Protein AF-A0A233S8H6-F1 (afdb_monomer_lite)

pLDDT: mean 90.22, std 12.61, range [31.42, 98.69]

Sequence (216 aa):
MELSGIQGHMRVQEHAEKYVARHGRHPYTDCWPWAEAALAWSRANEQQVGWWSLRNADLFDDDIEHLPAAIAETFRLSMVRHNRAPGDLNLDNALLELGYWATGRNYPDAGTPGWPQPTGPYAARWQAAFLPSDPERAERLAIGAEHVLRGLLFHTAKSPHRSIADDYRLRVHGITYIALADTAPLIGITTPVEVRDPLSYQGIEGLTAVPLPDAA

Foldseek 3Di:
DDDPDPPDQAQLVNLQVLCCLFPVFGLLVVLLVLLVLLLVLLVVCQVPLPCLHLVNLPDDPVLSLLLSLLLSLLQSQQCSRVVFRQQQRQLVNSLCRLVVCAPPLFHDQECDSSHNQIDDDCSVSNCVQRDSVCSVSSVSSSSNSSSSSSSLQVVLVPDPQCPQLQVCCCVPPVDRGDGSLSSCQVSVNQDEDEGCDQSSCPRRPSHHYDHRDPGD

Organism: Streptomyces diastatochromogenes (NCBI:txid42236)

Secondary structure (DSSP, 8-state):
-----------HHHHHHHHHHHHSS-HHHHHHHHHHHHHHHHHHTTTTSGGGSGGGS---TTTGGGHHHHHHHHHHHHHHHHT--GGG-BHHHHTTHHHHHSBTTBPPPTTSTTSPPPPSTTHHHHHHHS-TT-HHHHHHHHHHHHHHHHHHHHHHHT-STTHHHHHHHHHHH---S-BGGGGHHHHT--SPEEES-GGGGTT-TT--EEEPPPP-

Radius of gyration: 16.95 Å; chains: 1; bounding box: 40×42×48 Å

Structure (mmCIF, N/CA/C/O backbone):
data_AF-A0A233S8H6-F1
#
_entry.id   AF-A0A233S8H6-F1
#
loop_
_atom_site.group_PDB
_atom_site.id
_atom_site.type_symbol
_atom_site.label_atom_id
_atom_site.label_alt_id
_atom_site.label_comp_id
_atom_site.label_asym_id
_atom_site.label_entity_id
_atom_site.label_seq_id
_atom_site.pdbx_PDB_ins_code
_atom_site.Cartn_x
_atom_site.Cartn_y
_atom_site.Cartn_z
_atom_site.occupancy
_atom_site.B_iso_or_equiv
_atom_site.auth_seq_id
_atom_site.auth_comp_id
_atom_site.auth_asym_id
_atom_site.auth_atom_id
_atom_site.pdbx_PDB_model_num
ATOM 1 N N . MET A 1 1 ? -18.389 29.024 0.024 1.00 36.38 1 MET A N 1
ATOM 2 C CA . MET A 1 1 ? -17.436 28.310 -0.848 1.00 36.38 1 MET A CA 1
ATOM 3 C C . MET A 1 1 ? -17.744 26.835 -0.669 1.00 36.38 1 MET A C 1
ATOM 5 O O . MET A 1 1 ? -17.166 26.181 0.185 1.00 36.38 1 MET A O 1
ATOM 9 N N . GLU A 1 2 ? -18.807 26.387 -1.331 1.00 31.42 2 GLU A N 1
ATOM 10 C CA . GLU A 1 2 ? -19.274 25.002 -1.274 1.00 31.42 2 GLU A CA 1
ATOM 11 C C . GLU A 1 2 ? -18.376 24.168 -2.183 1.00 31.42 2 GLU A C 1
ATOM 13 O O . GLU A 1 2 ? -18.127 24.549 -3.327 1.00 31.42 2 GLU A O 1
ATOM 18 N N . LEU A 1 3 ? -17.836 23.080 -1.635 1.00 35.31 3 LEU A N 1
ATOM 19 C CA . LEU A 1 3 ? -16.946 22.150 -2.316 1.00 35.31 3 LEU A CA 1
ATOM 20 C C . LEU A 1 3 ? -17.699 21.496 -3.480 1.00 35.31 3 LEU A C 1
ATOM 22 O O . LEU A 1 3 ? -18.473 20.555 -3.306 1.00 35.31 3 LEU A O 1
ATOM 26 N N . SER A 1 4 ? -17.481 22.029 -4.676 1.00 34.84 4 SER A N 1
ATOM 27 C CA . SER A 1 4 ? -17.859 21.397 -5.926 1.00 34.84 4 SER A CA 1
ATOM 28 C C . SER A 1 4 ? -17.114 20.068 -6.074 1.00 34.84 4 SER A C 1
ATOM 30 O O . SER A 1 4 ? -15.891 20.015 -5.976 1.00 34.84 4 SER A O 1
ATOM 32 N N . GLY A 1 5 ? -17.860 18.997 -6.359 1.00 33.91 5 GLY A N 1
ATOM 33 C CA . GLY A 1 5 ? -17.289 17.795 -6.970 1.00 33.91 5 GLY A CA 1
ATOM 34 C C . GLY A 1 5 ? -17.334 16.508 -6.151 1.00 33.91 5 GLY A C 1
ATOM 35 O O . GLY A 1 5 ? -16.380 15.742 -6.196 1.00 33.91 5 GLY A O 1
ATOM 36 N N . ILE A 1 6 ? -18.448 16.195 -5.477 1.00 38.59 6 ILE A N 1
ATOM 37 C CA . ILE A 1 6 ? -18.783 14.804 -5.112 1.00 38.59 6 ILE A CA 1
ATOM 38 C C . ILE A 1 6 ? -19.144 14.052 -6.409 1.00 38.59 6 ILE A C 1
ATOM 40 O O . ILE A 1 6 ? -20.301 13.751 -6.688 1.00 38.59 6 ILE A O 1
ATOM 44 N N . GLN A 1 7 ? -18.148 13.795 -7.253 1.00 39.81 7 GLN A N 1
ATOM 45 C CA . GLN A 1 7 ? -18.223 12.807 -8.322 1.00 39.81 7 GLN A CA 1
ATOM 46 C C . GLN A 1 7 ? -17.584 11.518 -7.797 1.00 39.81 7 GLN A C 1
ATOM 48 O O . GLN A 1 7 ? -16.389 11.293 -7.921 1.00 39.81 7 GLN A O 1
ATOM 53 N N . GLY A 1 8 ? -18.419 10.676 -7.182 1.00 43.03 8 GLY A N 1
ATOM 54 C CA . GLY A 1 8 ? -18.217 9.226 -7.158 1.00 43.03 8 GLY A CA 1
ATOM 55 C C . GLY A 1 8 ? -17.083 8.669 -6.296 1.00 43.03 8 GLY A C 1
ATOM 56 O O . GLY A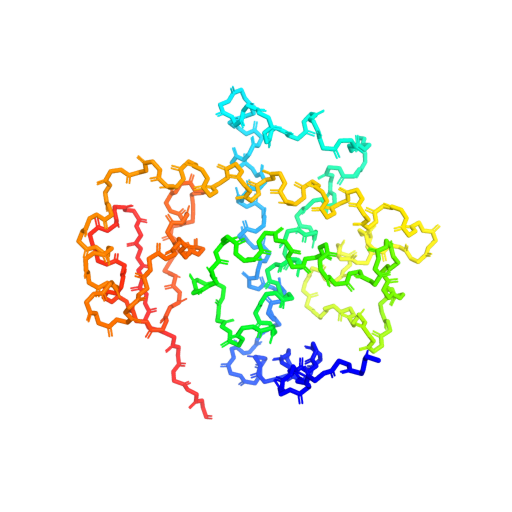 1 8 ? -16.474 7.685 -6.706 1.00 43.03 8 GLY A O 1
ATOM 57 N N . HIS A 1 9 ? -16.811 9.210 -5.104 1.00 52.84 9 HIS A N 1
ATOM 58 C CA . HIS A 1 9 ? -16.042 8.432 -4.127 1.00 52.84 9 HIS A CA 1
ATOM 59 C C . HIS A 1 9 ? -16.882 7.231 -3.683 1.00 52.84 9 HIS A C 1
ATOM 61 O O . HIS A 1 9 ? -17.863 7.381 -2.953 1.00 52.84 9 HIS A O 1
ATOM 67 N N . MET A 1 10 ? -16.518 6.043 -4.169 1.00 61.28 10 MET A N 1
ATOM 68 C CA . MET A 1 10 ? -17.081 4.787 -3.686 1.00 61.28 10 MET A CA 1
ATOM 69 C C . MET A 1 10 ? -16.849 4.695 -2.178 1.00 61.28 10 MET A C 1
ATOM 71 O O . MET A 1 10 ? -15.766 5.034 -1.696 1.00 61.28 10 MET A O 1
ATOM 75 N N . ARG A 1 11 ? -17.851 4.252 -1.414 1.00 85.56 11 ARG A N 1
ATOM 76 C CA . ARG A 1 11 ? -17.648 4.031 0.022 1.00 85.56 11 ARG A CA 1
ATOM 77 C C . ARG A 1 11 ? -16.694 2.854 0.221 1.00 85.56 11 ARG A C 1
ATOM 79 O O . ARG A 1 11 ? -16.735 1.885 -0.535 1.00 85.56 11 ARG A O 1
ATOM 86 N N . VAL A 1 12 ? -15.870 2.911 1.267 1.00 89.44 12 VAL A N 1
ATOM 87 C CA . VAL A 1 12 ? -14.885 1.861 1.590 1.00 89.44 12 VAL A CA 1
ATOM 88 C C . VAL A 1 12 ? -15.534 0.475 1.648 1.00 89.44 12 VAL A C 1
ATOM 90 O O . VAL A 1 12 ? -14.992 -0.484 1.101 1.00 89.44 12 VAL A O 1
ATOM 93 N N . GLN A 1 13 ? -16.716 0.385 2.263 1.00 90.69 13 GLN A N 1
ATOM 94 C CA . GLN A 1 13 ? -17.484 -0.853 2.357 1.00 90.69 13 GLN A CA 1
ATOM 95 C C . GLN A 1 13 ? -17.956 -1.359 0.982 1.00 90.69 13 GLN A C 1
ATOM 97 O O . GLN A 1 13 ? -17.704 -2.510 0.646 1.00 90.69 13 GLN A O 1
ATOM 102 N N . GLU A 1 14 ? -18.560 -0.499 0.157 1.00 92.06 14 GLU A N 1
ATOM 103 C CA . GLU A 1 14 ? -19.041 -0.865 -1.188 1.00 92.06 14 GLU A CA 1
ATOM 104 C C . GLU A 1 14 ? -17.900 -1.353 -2.094 1.00 92.06 14 GLU A C 1
ATOM 106 O O . GLU A 1 14 ? -18.058 -2.304 -2.861 1.00 92.06 14 GLU A O 1
ATOM 111 N N . HIS A 1 15 ? -16.733 -0.709 -2.007 1.00 93.38 15 HIS A N 1
ATOM 112 C CA . HIS A 1 15 ? -15.543 -1.145 -2.731 1.00 93.38 15 HIS A CA 1
ATOM 113 C C . HIS A 1 15 ? -15.054 -2.504 -2.229 1.00 93.38 15 HIS A C 1
ATOM 115 O O . HIS A 1 15 ? -14.755 -3.380 -3.038 1.00 93.38 15 HIS A O 1
ATOM 121 N N . ALA A 1 16 ? -14.987 -2.702 -0.909 1.00 93.06 16 ALA A N 1
ATOM 122 C CA . ALA A 1 16 ? -14.589 -3.981 -0.334 1.00 93.06 16 ALA A CA 1
ATOM 123 C C . ALA A 1 16 ? -15.533 -5.115 -0.760 1.00 93.06 16 ALA A C 1
ATOM 125 O O . ALA A 1 16 ? -15.053 -6.177 -1.141 1.00 93.06 16 ALA A O 1
ATOM 126 N N . GLU A 1 17 ? -16.846 -4.881 -0.777 1.00 93.94 17 GLU A N 1
ATOM 127 C CA . GLU A 1 17 ? -17.849 -5.851 -1.236 1.00 93.94 17 GLU A CA 1
ATOM 128 C C . GLU A 1 17 ? -17.646 -6.228 -2.711 1.00 93.94 17 GLU A C 1
ATOM 130 O O . GLU A 1 17 ? -17.574 -7.413 -3.040 1.00 93.94 17 GLU A O 1
ATOM 135 N N . LYS A 1 18 ? -17.469 -5.240 -3.601 1.00 92.81 18 LYS A N 1
ATOM 136 C CA . LYS A 1 18 ? -17.171 -5.489 -5.026 1.00 92.81 18 LYS A CA 1
ATOM 137 C C . LYS A 1 18 ? -15.851 -6.227 -5.222 1.00 92.81 18 LYS A C 1
ATOM 139 O O . LYS A 1 18 ? -15.766 -7.130 -6.052 1.00 92.81 18 LYS A O 1
ATOM 144 N N . TYR A 1 19 ? -14.825 -5.854 -4.462 1.00 93.31 19 TYR A N 1
ATOM 145 C CA . TYR A 1 19 ? -13.518 -6.498 -4.527 1.00 93.31 19 TYR A CA 1
ATOM 146 C C . TYR A 1 19 ? -13.602 -7.957 -4.065 1.00 93.31 19 TYR A C 1
ATOM 148 O O . TYR A 1 19 ? -13.105 -8.843 -4.753 1.00 93.31 19 TYR A O 1
ATOM 156 N N . VAL A 1 20 ? -14.295 -8.230 -2.955 1.00 94.31 20 VAL A N 1
ATOM 157 C CA . VAL A 1 20 ? -14.529 -9.595 -2.458 1.00 94.31 20 VAL A CA 1
ATOM 158 C C . VAL A 1 20 ? -15.317 -10.420 -3.472 1.00 94.31 20 VAL A C 1
ATOM 160 O O . VAL A 1 20 ? -14.955 -11.568 -3.708 1.00 94.31 20 VAL A O 1
ATOM 163 N N . ALA A 1 21 ? -16.341 -9.850 -4.112 1.00 93.19 21 ALA A N 1
ATOM 164 C CA . ALA A 1 21 ? -17.106 -10.550 -5.144 1.00 93.19 21 ALA A CA 1
ATOM 165 C C . ALA A 1 21 ? -16.230 -10.988 -6.334 1.00 93.19 21 ALA A C 1
ATOM 167 O O . ALA A 1 21 ? -16.454 -12.059 -6.890 1.00 93.19 21 ALA A O 1
ATOM 168 N N . ARG A 1 22 ? -15.211 -10.194 -6.693 1.00 90.56 22 ARG A N 1
ATOM 169 C CA . ARG A 1 22 ? -14.285 -10.501 -7.795 1.00 90.56 22 ARG A CA 1
ATOM 170 C C . ARG A 1 22 ? -13.125 -11.415 -7.394 1.00 90.56 22 ARG A C 1
ATOM 172 O O . ARG A 1 22 ? -12.773 -12.312 -8.149 1.00 90.56 22 ARG A O 1
ATOM 179 N N . HIS A 1 23 ? -12.508 -11.177 -6.237 1.00 90.56 23 HIS A N 1
ATOM 180 C CA . HIS A 1 23 ? -11.248 -11.821 -5.836 1.00 90.56 23 HIS A CA 1
ATOM 181 C C . HIS A 1 23 ? -11.421 -12.899 -4.753 1.00 90.56 23 HIS A C 1
ATOM 183 O O . HIS A 1 23 ? -10.461 -13.579 -4.395 1.00 90.56 23 HIS A O 1
ATOM 189 N N . GLY A 1 24 ? -12.622 -13.050 -4.186 1.00 92.94 24 GLY A N 1
ATOM 190 C CA . GLY A 1 24 ? -12.924 -14.007 -3.115 1.00 92.94 24 GLY A CA 1
ATOM 191 C C . GLY A 1 24 ? -12.304 -13.667 -1.754 1.00 92.94 24 GLY A C 1
ATOM 192 O O . GLY A 1 24 ? -12.412 -14.455 -0.815 1.00 92.94 24 GLY A O 1
ATOM 193 N N . ARG A 1 25 ? -11.644 -12.511 -1.624 1.00 94.25 25 ARG A N 1
ATOM 194 C CA . ARG A 1 25 ? -10.916 -12.081 -0.420 1.00 94.25 25 ARG A CA 1
ATOM 195 C C . ARG A 1 25 ? -10.975 -10.566 -0.246 1.00 94.25 25 ARG A C 1
ATOM 197 O O . ARG A 1 25 ? -11.201 -9.832 -1.202 1.00 94.25 25 ARG A O 1
ATOM 204 N N . HIS A 1 26 ? -10.818 -10.098 0.991 1.00 95.88 26 HIS A N 1
ATOM 205 C CA . HIS A 1 26 ? -10.938 -8.678 1.329 1.00 95.88 26 HIS A CA 1
ATOM 206 C C . HIS A 1 26 ? -9.711 -7.893 0.825 1.00 95.88 26 HIS A C 1
ATOM 208 O O . HIS A 1 26 ? -8.599 -8.387 0.998 1.00 95.88 26 HIS A O 1
ATOM 214 N N . PRO A 1 27 ? -9.847 -6.661 0.288 1.00 96.69 27 PRO A N 1
ATOM 215 C CA . PRO A 1 27 ? -8.709 -5.903 -0.256 1.00 96.69 27 PRO A CA 1
ATOM 216 C C . PRO A 1 27 ? -7.585 -5.697 0.767 1.00 96.69 27 PRO A C 1
ATOM 218 O O . PRO A 1 27 ? -6.414 -5.819 0.439 1.00 96.69 27 PRO A O 1
ATOM 221 N N . TYR A 1 28 ? -7.934 -5.499 2.042 1.00 97.88 28 TYR A N 1
ATOM 222 C CA . TYR A 1 28 ? -6.950 -5.424 3.131 1.00 97.88 28 TYR A CA 1
ATOM 223 C C . TYR A 1 28 ? -6.059 -6.672 3.243 1.00 97.88 28 TYR A C 1
ATOM 225 O O . TYR A 1 28 ? -4.890 -6.566 3.592 1.00 97.88 28 TYR A O 1
ATOM 233 N N . THR A 1 29 ? -6.609 -7.857 2.949 1.00 97.38 29 THR A N 1
ATOM 234 C CA . THR A 1 29 ? -5.844 -9.114 2.938 1.00 97.38 29 THR A CA 1
ATOM 235 C C . THR A 1 29 ? -4.790 -9.106 1.836 1.00 97.38 29 THR A C 1
ATOM 237 O O . THR A 1 29 ? -3.685 -9.580 2.072 1.00 97.38 29 THR A O 1
ATOM 240 N N . ASP A 1 30 ? -5.087 -8.495 0.690 1.00 96.69 30 ASP A N 1
ATOM 241 C CA . ASP A 1 30 ? -4.145 -8.388 -0.429 1.00 96.69 30 ASP A CA 1
ATOM 242 C C . ASP A 1 30 ? -3.123 -7.273 -0.229 1.00 96.69 30 ASP A C 1
ATOM 244 O O . ASP A 1 30 ? -2.003 -7.385 -0.712 1.00 96.69 30 ASP A O 1
ATOM 248 N N . CYS A 1 31 ? -3.471 -6.219 0.511 1.00 98.31 31 CYS A N 1
ATOM 249 C CA . CYS A 1 31 ? -2.535 -5.158 0.881 1.00 98.31 31 CYS A CA 1
ATOM 250 C C . CYS A 1 31 ? -1.520 -5.595 1.947 1.00 98.31 31 CYS A C 1
ATOM 252 O O . CYS A 1 31 ? -0.430 -5.030 2.015 1.00 98.31 31 CYS A O 1
ATOM 254 N N . TRP A 1 32 ? -1.863 -6.573 2.791 1.00 98.44 32 TRP A N 1
ATOM 255 C CA . TRP A 1 32 ? -1.054 -6.933 3.957 1.00 98.44 32 TRP A CA 1
ATOM 256 C C . TRP A 1 32 ? 0.362 -7.435 3.614 1.00 98.44 3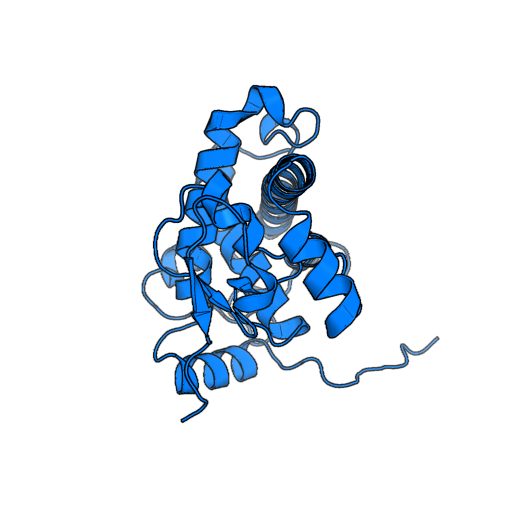2 TRP A C 1
ATOM 258 O O . TRP A 1 32 ? 1.314 -6.898 4.185 1.00 98.44 32 TRP A O 1
ATOM 268 N N . PRO A 1 33 ? 0.570 -8.363 2.655 1.00 98.06 33 PRO A N 1
ATOM 269 C CA . PRO A 1 33 ? 1.920 -8.799 2.289 1.00 98.06 33 PRO A CA 1
ATOM 270 C C . PRO A 1 33 ? 2.805 -7.656 1.773 1.00 98.06 33 PRO A C 1
ATOM 272 O O . PRO A 1 33 ? 3.997 -7.614 2.071 1.00 98.06 33 PRO A O 1
ATOM 275 N N . TRP A 1 34 ? 2.222 -6.691 1.051 1.00 98.44 34 TRP A N 1
ATOM 276 C CA . TRP A 1 34 ? 2.935 -5.490 0.601 1.00 98.44 34 TRP A CA 1
ATOM 277 C C . TRP A 1 34 ? 3.364 -4.616 1.770 1.00 98.44 34 TRP A C 1
ATOM 279 O O . TRP A 1 34 ? 4.479 -4.101 1.774 1.00 98.44 34 TRP A O 1
ATOM 289 N N . ALA A 1 35 ? 2.495 -4.464 2.766 1.00 98.69 35 ALA A N 1
ATOM 290 C CA . ALA A 1 35 ? 2.781 -3.675 3.951 1.00 98.69 35 ALA A CA 1
ATOM 291 C C . ALA A 1 35 ? 3.920 -4.268 4.792 1.00 98.69 35 ALA A C 1
ATOM 293 O O . ALA A 1 35 ? 4.832 -3.541 5.189 1.00 98.69 35 ALA A O 1
ATOM 294 N N . GLU A 1 36 ? 3.905 -5.583 5.023 1.00 98.56 36 GLU A N 1
ATOM 295 C CA . GLU A 1 36 ? 4.984 -6.273 5.739 1.00 98.56 36 GLU A CA 1
ATOM 296 C C . GLU A 1 36 ? 6.313 -6.179 4.984 1.00 98.56 36 GLU A C 1
ATOM 298 O O . GLU A 1 36 ? 7.334 -5.831 5.580 1.00 98.56 36 GLU A O 1
ATOM 303 N N . ALA A 1 37 ? 6.297 -6.425 3.670 1.00 98.50 37 ALA A N 1
ATOM 304 C CA . ALA A 1 37 ? 7.483 -6.343 2.825 1.00 98.50 37 ALA A CA 1
ATOM 305 C C . ALA A 1 37 ? 8.064 -4.918 2.781 1.00 98.50 37 ALA A C 1
ATOM 307 O O . ALA A 1 37 ? 9.273 -4.735 2.943 1.00 98.50 37 ALA A O 1
ATOM 308 N N . ALA A 1 38 ? 7.213 -3.897 2.638 1.00 98.38 38 ALA A N 1
ATOM 309 C CA . ALA A 1 38 ? 7.632 -2.497 2.640 1.00 98.38 38 ALA A CA 1
ATOM 310 C C . ALA A 1 38 ? 8.261 -2.086 3.981 1.00 98.38 38 ALA A C 1
ATOM 312 O O . ALA A 1 38 ? 9.319 -1.450 3.997 1.00 98.38 38 ALA A O 1
ATOM 313 N N . LEU A 1 39 ? 7.659 -2.485 5.108 1.00 98.12 39 LEU A N 1
ATOM 314 C CA . LEU A 1 39 ? 8.226 -2.209 6.428 1.00 98.12 39 LEU A CA 1
ATOM 315 C C . LEU A 1 39 ? 9.556 -2.941 6.637 1.00 98.12 39 LEU A C 1
ATOM 317 O O . LEU A 1 39 ? 10.523 -2.335 7.104 1.00 98.12 39 LEU A O 1
ATOM 321 N N . ALA A 1 40 ? 9.626 -4.227 6.286 1.00 97.94 40 ALA A N 1
ATOM 322 C CA . ALA A 1 40 ? 10.848 -5.017 6.402 1.00 97.94 40 ALA A CA 1
ATOM 323 C C . ALA A 1 40 ? 11.991 -4.398 5.583 1.00 97.94 40 ALA A C 1
ATOM 325 O O . ALA A 1 40 ? 13.095 -4.212 6.103 1.00 97.94 40 ALA A O 1
ATOM 326 N N . TRP A 1 41 ? 11.707 -3.999 4.340 1.00 97.44 41 TRP A N 1
ATOM 327 C CA . TRP A 1 41 ? 12.656 -3.290 3.488 1.00 97.44 41 TRP A CA 1
ATOM 328 C C . TRP A 1 41 ? 13.104 -1.960 4.108 1.00 97.44 41 TRP A C 1
ATOM 330 O O . TRP A 1 41 ? 14.304 -1.688 4.161 1.00 97.44 41 TRP A O 1
ATOM 340 N N . SER A 1 42 ? 12.173 -1.152 4.627 1.00 96.50 42 SER A N 1
ATOM 341 C CA . SER A 1 42 ? 12.493 0.141 5.246 1.00 96.50 42 SER A CA 1
ATOM 342 C C . SER A 1 42 ? 13.429 -0.020 6.447 1.00 96.50 42 SER A C 1
ATOM 344 O O . SER A 1 42 ? 14.444 0.673 6.536 1.00 96.50 42 SER A O 1
ATOM 346 N N . ARG A 1 43 ? 13.165 -1.002 7.321 1.00 95.38 43 ARG A N 1
ATOM 347 C CA . ARG A 1 43 ? 14.030 -1.314 8.471 1.00 95.38 43 ARG A CA 1
ATOM 348 C C . ARG A 1 43 ? 15.418 -1.785 8.039 1.00 95.38 43 ARG A C 1
ATOM 350 O O . ARG A 1 43 ? 16.410 -1.374 8.634 1.00 95.38 43 ARG A O 1
ATOM 357 N N . ALA A 1 44 ? 15.505 -2.609 6.996 1.00 96.00 44 ALA A N 1
ATOM 358 C CA . ALA A 1 44 ? 16.785 -3.073 6.459 1.00 96.00 44 ALA A CA 1
ATOM 359 C C . ALA A 1 44 ? 17.609 -1.949 5.799 1.00 96.00 44 ALA A C 1
ATOM 361 O O . ALA A 1 44 ? 18.833 -2.045 5.728 1.00 96.00 44 ALA A O 1
ATOM 362 N N . ASN A 1 45 ? 16.957 -0.874 5.345 1.00 94.44 45 ASN A N 1
ATOM 363 C CA . ASN A 1 45 ? 17.576 0.227 4.603 1.00 94.44 45 ASN A CA 1
ATOM 364 C C . ASN A 1 45 ? 17.541 1.561 5.361 1.00 94.44 45 ASN A C 1
ATOM 366 O O . ASN A 1 45 ? 17.675 2.625 4.757 1.00 94.44 45 ASN A O 1
ATOM 370 N N . GLU A 1 46 ? 17.407 1.522 6.687 1.00 89.94 46 GLU A N 1
ATOM 371 C CA . GLU A 1 46 ? 17.197 2.699 7.536 1.00 89.94 46 GLU A CA 1
ATOM 372 C C . GLU A 1 46 ? 18.260 3.798 7.335 1.00 89.94 46 GLU A C 1
ATOM 374 O O . GLU A 1 46 ? 17.950 4.989 7.352 1.00 89.94 46 GLU A O 1
ATOM 379 N N . GLN A 1 47 ? 19.510 3.407 7.075 1.00 87.38 47 GLN A N 1
ATOM 380 C CA . GLN A 1 47 ? 20.623 4.330 6.820 1.00 87.38 47 GLN A CA 1
ATOM 381 C C . GLN A 1 47 ? 20.577 4.981 5.426 1.00 87.38 47 GLN A C 1
ATOM 383 O O . GLN A 1 47 ? 21.191 6.022 5.211 1.00 87.38 47 GLN A O 1
ATOM 388 N N . GLN A 1 48 ? 19.863 4.379 4.472 1.00 87.38 48 GLN A N 1
ATOM 389 C CA . GLN A 1 48 ? 19.824 4.795 3.066 1.00 87.38 48 GLN A CA 1
ATOM 390 C C . GLN A 1 48 ? 18.580 5.621 2.713 1.00 87.38 48 GLN A C 1
ATOM 392 O O . GLN A 1 48 ? 18.520 6.219 1.638 1.00 87.38 48 GLN A O 1
ATOM 397 N N . VAL A 1 49 ? 17.570 5.647 3.586 1.00 84.06 49 VAL A N 1
ATOM 398 C CA . VAL A 1 49 ? 16.314 6.390 3.370 1.00 84.06 49 VAL A CA 1
ATOM 399 C C . VAL A 1 49 ? 16.370 7.841 3.870 1.00 84.06 49 VAL A C 1
ATOM 401 O O . VAL A 1 49 ? 15.487 8.637 3.552 1.00 84.06 49 VAL A O 1
ATOM 404 N N . GLY A 1 50 ? 17.435 8.225 4.585 1.00 89.00 50 GLY A N 1
ATOM 405 C CA . GLY A 1 50 ? 17.702 9.609 4.987 1.00 89.00 50 GLY A CA 1
ATOM 406 C C . GLY A 1 50 ? 16.579 10.204 5.841 1.00 89.00 50 GLY A C 1
ATOM 407 O O . GLY A 1 50 ? 16.214 9.641 6.871 1.00 89.00 50 GLY A O 1
ATOM 408 N N . TRP A 1 51 ? 16.023 11.340 5.404 1.00 87.56 51 TRP A N 1
ATOM 409 C CA . TRP A 1 51 ? 14.905 12.005 6.088 1.00 87.56 51 TRP A CA 1
ATOM 410 C C . TRP A 1 51 ? 13.677 11.093 6.251 1.00 87.56 51 TRP A C 1
ATOM 412 O O . TRP A 1 51 ? 13.005 11.159 7.274 1.00 87.56 51 TRP A O 1
ATOM 422 N N . TRP A 1 52 ? 13.444 10.166 5.318 1.00 91.94 52 TRP A N 1
ATOM 423 C CA . TRP A 1 52 ? 12.312 9.230 5.349 1.00 91.94 52 TRP A CA 1
ATOM 424 C C . TRP A 1 52 ? 12.541 8.001 6.244 1.00 91.94 52 TRP A C 1
ATOM 426 O O . TRP A 1 52 ? 11.796 7.029 6.173 1.00 91.94 52 TRP A O 1
ATOM 436 N N . SER A 1 53 ? 13.580 8.015 7.083 1.00 90.94 53 SER A N 1
ATOM 437 C CA . SER A 1 53 ? 13.774 7.003 8.124 1.00 90.94 53 SER A CA 1
ATOM 438 C C . SER A 1 53 ? 12.622 7.017 9.132 1.00 90.94 53 SER A C 1
ATOM 440 O O . SER A 1 53 ? 12.104 8.081 9.486 1.00 90.94 53 SER A O 1
ATOM 442 N N . LEU A 1 54 ? 12.266 5.836 9.646 1.00 92.00 54 LEU A N 1
ATOM 443 C CA . LEU A 1 54 ? 11.290 5.678 10.728 1.00 92.00 54 LEU A CA 1
ATOM 444 C C . LEU A 1 54 ? 11.703 6.417 12.009 1.00 92.00 54 LEU A C 1
ATOM 446 O O . LEU A 1 54 ? 10.839 6.863 12.753 1.00 92.00 54 LEU A O 1
ATOM 450 N N . ARG A 1 55 ? 13.007 6.639 12.235 1.00 89.25 55 ARG A N 1
ATOM 451 C CA . ARG A 1 55 ? 13.506 7.441 13.372 1.00 89.25 55 ARG A CA 1
ATOM 452 C C . ARG A 1 55 ? 13.039 8.891 13.345 1.00 89.25 55 ARG A C 1
ATOM 454 O O . ARG A 1 55 ? 13.046 9.545 14.380 1.00 89.25 55 ARG A O 1
ATOM 461 N N . ASN A 1 56 ? 12.664 9.390 12.170 1.00 90.19 56 ASN A N 1
ATOM 462 C CA . ASN A 1 56 ? 12.188 10.757 11.989 1.00 90.19 56 ASN A CA 1
ATOM 463 C C . ASN A 1 56 ? 10.652 10.844 11.975 1.00 90.19 56 ASN A C 1
ATOM 465 O O . ASN A 1 56 ? 10.127 11.927 11.743 1.00 90.19 56 ASN A O 1
ATOM 469 N N . ALA A 1 57 ? 9.939 9.727 12.167 1.00 89.56 57 ALA A N 1
ATOM 470 C CA . ALA A 1 57 ? 8.481 9.652 12.048 1.00 89.56 57 ALA A CA 1
ATOM 471 C C . ALA A 1 57 ? 7.725 9.902 13.371 1.00 89.56 57 ALA A C 1
ATOM 473 O O . ALA A 1 57 ? 6.518 9.694 13.411 1.00 89.56 57 ALA A O 1
ATOM 474 N N . ASP A 1 58 ? 8.423 10.323 14.435 1.00 88.69 58 ASP A N 1
ATOM 475 C CA . ASP A 1 58 ? 7.849 10.605 15.766 1.00 88.69 58 ASP A CA 1
ATOM 476 C C . ASP A 1 58 ? 6.975 9.456 16.318 1.00 88.69 58 ASP A C 1
ATOM 478 O O . ASP A 1 58 ? 5.889 9.656 16.857 1.00 88.69 58 ASP A O 1
ATOM 482 N N . LEU A 1 59 ? 7.439 8.218 16.119 1.00 92.00 59 LEU A N 1
ATOM 483 C CA . LEU A 1 59 ? 6.755 7.000 16.554 1.00 92.00 59 LEU A CA 1
ATOM 484 C C . LEU A 1 59 ? 7.183 6.603 17.966 1.00 92.00 59 LEU A C 1
ATOM 486 O O . LEU A 1 59 ? 8.362 6.708 18.314 1.00 92.00 59 LEU A O 1
ATOM 490 N N . PHE A 1 60 ? 6.249 6.052 18.740 1.00 93.00 60 PHE A N 1
ATOM 491 C CA . PHE A 1 60 ? 6.589 5.303 19.947 1.00 93.00 60 PHE A CA 1
ATOM 492 C C . PHE A 1 60 ? 7.022 3.874 19.594 1.00 93.00 60 PHE A C 1
ATOM 494 O O . PHE A 1 60 ? 6.695 3.354 18.524 1.00 93.00 60 PHE A O 1
ATOM 501 N N . ASP A 1 61 ? 7.769 3.227 20.492 1.00 87.00 61 ASP A N 1
ATOM 502 C CA . ASP A 1 61 ? 8.311 1.881 20.251 1.00 87.00 61 ASP A CA 1
ATOM 503 C C . ASP A 1 61 ? 7.207 0.860 19.924 1.00 87.00 61 ASP A C 1
ATOM 505 O O . ASP A 1 61 ? 7.386 -0.001 19.061 1.00 87.00 61 ASP A O 1
ATOM 509 N N . ASP A 1 62 ? 6.046 0.984 20.568 1.00 91.94 62 ASP A N 1
ATOM 510 C CA . ASP A 1 62 ? 4.889 0.119 20.352 1.00 91.94 62 ASP A CA 1
ATOM 511 C C . ASP A 1 62 ? 4.106 0.456 19.069 1.00 91.94 62 ASP A C 1
ATOM 513 O O . ASP A 1 62 ? 3.442 -0.416 18.511 1.00 91.94 62 ASP A O 1
ATOM 517 N N . ASP A 1 63 ? 4.240 1.668 18.520 1.00 94.69 63 ASP A N 1
ATOM 518 C CA . ASP A 1 63 ? 3.625 2.036 17.238 1.00 94.69 63 ASP A CA 1
ATOM 519 C C . ASP A 1 63 ? 4.264 1.271 16.060 1.00 94.69 63 ASP A C 1
ATOM 521 O O . ASP A 1 63 ? 3.584 0.940 15.084 1.00 94.69 63 ASP A O 1
ATOM 525 N N . ILE A 1 64 ? 5.556 0.926 16.149 1.00 94.31 64 ILE A N 1
ATOM 526 C CA . ILE A 1 64 ? 6.287 0.234 15.072 1.00 94.31 64 ILE A CA 1
ATOM 527 C C . ILE A 1 64 ? 5.656 -1.129 14.749 1.00 94.31 64 ILE A C 1
ATOM 529 O O . ILE A 1 64 ? 5.585 -1.514 13.579 1.00 94.31 64 ILE A O 1
ATOM 533 N N . GLU A 1 65 ? 5.159 -1.852 15.757 1.00 95.62 65 GLU A N 1
ATOM 534 C CA . GLU A 1 65 ? 4.497 -3.152 15.568 1.00 95.62 65 GLU A CA 1
ATOM 535 C C . GLU A 1 65 ? 3.166 -3.040 14.803 1.00 95.62 65 GLU A C 1
ATOM 537 O O . GLU A 1 65 ? 2.708 -4.010 14.190 1.00 95.62 65 GLU A O 1
ATOM 542 N N . HIS A 1 66 ? 2.564 -1.849 14.797 1.00 97.81 66 HIS A N 1
ATOM 543 C CA . HIS A 1 66 ? 1.292 -1.549 14.146 1.00 97.81 66 HIS A CA 1
ATOM 544 C C . HIS A 1 66 ? 1.451 -0.911 12.756 1.00 97.81 66 HIS A C 1
ATOM 546 O O . HIS A 1 66 ? 0.471 -0.818 12.011 1.00 97.81 66 HIS A O 1
ATOM 552 N N . LEU A 1 67 ? 2.671 -0.548 12.343 1.00 97.88 67 LEU A N 1
ATOM 553 C CA . LEU A 1 67 ? 2.931 0.035 11.022 1.00 97.88 67 LEU A CA 1
ATOM 554 C C . LEU A 1 67 ? 2.472 -0.820 9.829 1.00 97.88 67 LEU A C 1
ATOM 556 O O . LEU A 1 67 ? 1.956 -0.227 8.879 1.00 97.88 67 LEU A O 1
ATOM 560 N N . PRO A 1 68 ? 2.572 -2.169 9.822 1.00 98.62 68 PRO A N 1
ATOM 561 C CA . PRO A 1 68 ? 2.022 -2.953 8.715 1.00 98.62 68 PRO A CA 1
ATOM 562 C C . PRO A 1 68 ? 0.518 -2.727 8.552 1.00 98.62 68 PRO A C 1
ATOM 564 O O . PRO A 1 68 ? 0.018 -2.629 7.433 1.00 98.62 68 PRO A O 1
ATOM 567 N N . ALA A 1 69 ? -0.207 -2.568 9.664 1.00 98.50 69 ALA A N 1
ATOM 568 C CA . ALA A 1 69 ? -1.636 -2.319 9.612 1.00 98.50 69 ALA A CA 1
ATOM 569 C C . ALA A 1 69 ? -1.962 -0.949 9.012 1.00 98.50 69 ALA A C 1
ATOM 571 O O . ALA A 1 69 ? -2.915 -0.847 8.235 1.00 98.50 69 ALA A O 1
ATOM 572 N N . ALA A 1 70 ? -1.150 0.062 9.326 1.00 98.19 70 ALA A N 1
ATOM 573 C CA . ALA A 1 70 ? -1.268 1.406 8.780 1.00 98.19 70 ALA A CA 1
ATOM 574 C C . ALA A 1 70 ? -0.938 1.464 7.287 1.00 98.19 70 ALA A C 1
ATOM 576 O O . ALA A 1 70 ? -1.721 1.999 6.513 1.00 98.19 70 ALA A O 1
ATOM 577 N N . ILE A 1 71 ? 0.159 0.838 6.854 1.00 98.69 71 ILE A N 1
ATOM 578 C CA . ILE A 1 71 ? 0.539 0.779 5.436 1.00 98.69 71 ILE A CA 1
ATOM 579 C C . ILE A 1 71 ? -0.515 0.014 4.618 1.00 98.69 71 ILE A C 1
ATOM 581 O O . ILE A 1 71 ? -0.926 0.475 3.552 1.00 98.69 71 ILE A O 1
ATOM 585 N N . ALA A 1 72 ? -1.001 -1.127 5.120 1.00 98.69 72 ALA A N 1
ATOM 586 C CA . ALA A 1 72 ? -2.056 -1.888 4.453 1.00 98.69 72 ALA A CA 1
ATOM 587 C C . ALA A 1 72 ? -3.358 -1.080 4.347 1.00 98.69 72 ALA A C 1
ATOM 589 O O . ALA A 1 72 ? -4.059 -1.157 3.337 1.00 98.69 72 ALA A O 1
ATOM 590 N N . GLU A 1 73 ? -3.672 -0.281 5.369 1.00 98.12 73 GLU A N 1
ATOM 591 C CA . GLU A 1 73 ? -4.837 0.598 5.365 1.00 98.12 73 GLU A CA 1
ATOM 592 C C . GLU A 1 73 ? -4.679 1.753 4.374 1.00 98.12 73 GLU A C 1
ATOM 594 O O . GLU A 1 73 ? -5.594 2.011 3.597 1.00 98.12 73 GLU A O 1
ATOM 599 N N . THR A 1 74 ? -3.501 2.376 4.322 1.00 98.19 74 THR A N 1
ATOM 600 C CA . THR A 1 74 ? -3.134 3.378 3.316 1.00 98.19 74 THR A CA 1
ATOM 601 C C . THR A 1 74 ? -3.368 2.847 1.899 1.00 98.19 74 THR A C 1
ATOM 603 O O . THR A 1 74 ? -4.030 3.497 1.087 1.00 98.19 74 THR A O 1
ATOM 606 N N . PHE A 1 75 ? -2.913 1.624 1.605 1.00 98.50 75 PHE A N 1
ATOM 607 C CA . PHE A 1 75 ? -3.181 0.984 0.317 1.00 98.50 75 PHE A CA 1
ATOM 608 C C . PHE A 1 75 ? -4.667 0.711 0.099 1.00 98.50 75 PHE A C 1
ATOM 610 O O . PHE A 1 75 ? -5.186 1.053 -0.962 1.00 98.50 75 PHE A O 1
ATOM 617 N N . ARG A 1 76 ? -5.379 0.161 1.090 1.00 97.50 76 ARG A N 1
ATOM 618 C CA . ARG A 1 76 ? -6.817 -0.117 0.979 1.00 97.50 76 ARG A CA 1
ATOM 619 C C . ARG A 1 76 ? -7.616 1.146 0.657 1.00 97.50 76 ARG A C 1
ATOM 621 O O . ARG A 1 76 ? -8.465 1.109 -0.230 1.00 97.50 76 ARG A O 1
ATOM 628 N N . LEU A 1 77 ? -7.346 2.253 1.344 1.00 95.69 77 LEU A N 1
ATOM 629 C CA . LEU A 1 77 ? -8.001 3.540 1.098 1.00 95.69 77 LEU A CA 1
ATOM 630 C C . LEU A 1 77 ? -7.664 4.081 -0.299 1.00 95.69 77 LEU A C 1
ATOM 632 O O . LEU A 1 77 ? -8.556 4.553 -1.008 1.00 95.69 77 LEU A O 1
ATOM 636 N N . SER A 1 78 ? -6.416 3.913 -0.747 1.00 96.25 78 SER A N 1
ATOM 637 C CA . SER A 1 78 ? -6.011 4.236 -2.118 1.00 96.25 78 SER A CA 1
ATOM 638 C C . SER A 1 78 ? -6.788 3.427 -3.162 1.00 96.25 78 SER A C 1
ATOM 640 O O . SER A 1 78 ? -7.285 3.987 -4.141 1.00 96.25 78 SER A O 1
ATOM 642 N N . MET A 1 79 ? -6.965 2.120 -2.939 1.00 95.81 79 MET A N 1
ATOM 643 C CA . MET A 1 79 ? -7.754 1.262 -3.830 1.00 95.81 79 MET A CA 1
ATOM 644 C C . MET A 1 79 ? -9.187 1.770 -3.954 1.00 95.81 79 MET A C 1
ATOM 646 O O . MET A 1 79 ? -9.698 1.852 -5.064 1.00 95.81 79 MET A O 1
ATOM 650 N N . VAL A 1 80 ? -9.805 2.177 -2.841 1.00 93.00 80 VAL A N 1
ATOM 651 C CA . VAL A 1 80 ? -11.169 2.728 -2.823 1.00 93.00 80 VAL A CA 1
ATOM 652 C C . VAL A 1 80 ? -11.248 4.028 -3.623 1.00 93.00 80 VAL A C 1
ATOM 654 O O . VAL A 1 80 ? -12.131 4.178 -4.467 1.00 93.00 80 VAL A O 1
ATOM 657 N N . ARG A 1 81 ? -10.324 4.968 -3.382 1.00 91.75 81 ARG A N 1
ATOM 658 C CA . ARG A 1 81 ? -10.336 6.288 -4.029 1.00 91.75 81 ARG A CA 1
ATOM 659 C C . ARG A 1 81 ? -10.079 6.201 -5.532 1.00 91.75 81 ARG A C 1
ATOM 661 O O . ARG A 1 81 ? -10.713 6.930 -6.292 1.00 91.75 81 ARG A O 1
ATOM 668 N N . HIS A 1 82 ? -9.173 5.319 -5.955 1.00 91.31 82 HIS A N 1
ATOM 669 C CA . HIS A 1 82 ? -8.730 5.224 -7.351 1.00 91.31 82 HIS A CA 1
ATOM 670 C C . HIS A 1 82 ? -9.360 4.056 -8.122 1.00 91.31 82 HIS A C 1
ATOM 672 O O . HIS A 1 82 ? -9.161 3.967 -9.333 1.00 91.31 82 HIS A O 1
ATOM 678 N N . ASN A 1 83 ? -10.119 3.186 -7.445 1.00 91.00 83 ASN A N 1
ATOM 679 C CA . ASN A 1 83 ? -10.719 1.955 -7.969 1.00 91.00 83 ASN A CA 1
ATOM 680 C C . ASN A 1 83 ? -9.694 1.063 -8.698 1.00 91.00 83 ASN A C 1
ATOM 682 O O . ASN A 1 83 ? -9.834 0.768 -9.889 1.00 91.00 83 ASN A O 1
ATOM 686 N N . ARG A 1 84 ? -8.621 0.683 -7.993 1.00 92.38 84 ARG A N 1
ATOM 687 C CA . ARG A 1 84 ? -7.493 -0.100 -8.534 1.00 92.38 84 ARG A CA 1
ATOM 688 C C . ARG A 1 84 ? -7.140 -1.284 -7.641 1.00 92.38 84 ARG A C 1
ATOM 690 O O . ARG A 1 84 ? -7.364 -1.240 -6.436 1.00 92.38 84 ARG A O 1
ATOM 697 N N . ALA A 1 85 ? -6.547 -2.314 -8.239 1.00 93.88 85 ALA A N 1
ATOM 698 C CA . ALA A 1 85 ? -5.888 -3.392 -7.507 1.00 93.88 85 ALA A CA 1
ATOM 699 C C . ALA A 1 85 ? -4.568 -2.897 -6.879 1.00 93.88 85 ALA A C 1
ATOM 701 O O . ALA A 1 85 ? -4.035 -1.886 -7.349 1.00 93.88 85 ALA A O 1
ATOM 702 N N . PRO A 1 86 ? -4.008 -3.599 -5.871 1.00 95.75 86 PRO A N 1
ATOM 703 C CA . PRO A 1 86 ? -2.787 -3.165 -5.195 1.00 95.75 86 PRO A CA 1
ATOM 704 C C . PRO A 1 86 ? -1.639 -2.861 -6.163 1.00 95.75 86 PRO A C 1
ATOM 706 O O . PRO A 1 86 ? -1.037 -1.798 -6.062 1.00 95.75 86 PRO A O 1
ATOM 709 N N . GLY A 1 87 ? -1.388 -3.730 -7.151 1.00 95.75 87 GLY A N 1
ATOM 710 C CA . GLY A 1 87 ? -0.280 -3.568 -8.099 1.00 95.75 87 GLY A CA 1
ATOM 711 C C . GLY A 1 87 ? -0.323 -2.269 -8.914 1.00 95.75 87 GLY A C 1
ATOM 712 O O . GLY A 1 87 ? 0.725 -1.688 -9.180 1.00 95.75 87 GLY A O 1
ATOM 713 N N . ASP A 1 88 ? -1.519 -1.765 -9.239 1.00 96.00 88 ASP A N 1
ATOM 714 C CA . ASP A 1 88 ? -1.720 -0.569 -10.075 1.00 96.00 88 ASP A CA 1
ATOM 715 C C . ASP A 1 88 ? -1.864 0.739 -9.270 1.00 96.00 88 ASP A C 1
ATOM 717 O O . ASP A 1 88 ? -2.161 1.807 -9.831 1.00 96.00 88 ASP A O 1
ATOM 721 N N . LEU A 1 89 ? -1.708 0.688 -7.943 1.00 97.12 89 LEU A N 1
ATOM 722 C CA . LEU A 1 89 ? -1.752 1.888 -7.111 1.00 97.12 89 LEU A CA 1
ATOM 723 C C . LEU A 1 89 ? -0.614 2.834 -7.492 1.00 97.12 89 LEU A C 1
ATOM 725 O O . LEU A 1 89 ? 0.544 2.431 -7.533 1.00 97.12 89 LEU A O 1
ATOM 729 N N . ASN A 1 90 ? -0.940 4.107 -7.735 1.00 95.69 90 ASN A N 1
ATOM 730 C CA . ASN A 1 90 ? 0.075 5.150 -7.848 1.00 95.69 90 ASN A CA 1
ATOM 731 C C . ASN A 1 90 ? 0.663 5.389 -6.458 1.00 95.69 90 ASN A C 1
ATOM 733 O O . ASN A 1 90 ? -0.029 5.946 -5.608 1.00 95.69 90 ASN A O 1
ATOM 737 N N . LEU A 1 91 ? 1.918 5.000 -6.245 1.00 96.50 91 LEU A N 1
ATOM 738 C CA . LEU A 1 91 ? 2.557 5.068 -4.938 1.00 96.50 91 LEU A CA 1
ATOM 739 C C . LEU A 1 91 ? 2.669 6.505 -4.407 1.00 96.50 91 LEU A C 1
ATOM 741 O O . LEU A 1 91 ? 2.492 6.711 -3.210 1.00 96.50 91 LEU A O 1
ATOM 745 N N . ASP A 1 92 ? 2.890 7.485 -5.288 1.00 94.75 92 ASP A N 1
ATOM 746 C CA . ASP A 1 92 ? 3.000 8.906 -4.923 1.00 94.75 92 ASP A CA 1
ATOM 747 C C . ASP A 1 92 ? 1.686 9.462 -4.355 1.00 94.75 92 ASP A C 1
ATOM 749 O O . ASP A 1 92 ? 1.681 10.209 -3.381 1.00 94.75 92 ASP A O 1
ATOM 753 N N . ASN A 1 93 ? 0.550 9.019 -4.901 1.00 94.25 93 ASN A N 1
ATOM 754 C CA . ASN A 1 93 ? -0.759 9.352 -4.339 1.00 94.25 93 ASN A CA 1
ATOM 755 C C . ASN A 1 93 ? -1.066 8.489 -3.112 1.00 94.25 93 ASN A C 1
ATOM 757 O O . ASN A 1 93 ? -1.541 9.001 -2.102 1.00 94.25 93 ASN A O 1
ATOM 761 N N . ALA A 1 94 ? -0.796 7.181 -3.205 1.00 96.06 94 ALA A N 1
ATOM 762 C CA . ALA A 1 94 ? -1.144 6.200 -2.187 1.00 96.06 94 ALA A CA 1
ATOM 763 C C . ALA A 1 94 ? -0.527 6.542 -0.834 1.00 96.06 94 ALA A C 1
ATOM 765 O O . ALA A 1 94 ? -1.221 6.452 0.169 1.00 96.06 94 ALA A O 1
ATOM 766 N N . LEU A 1 95 ? 0.734 6.987 -0.797 1.00 95.69 95 LEU A N 1
ATOM 767 C CA . LEU A 1 95 ? 1.450 7.254 0.454 1.00 95.69 95 LEU A CA 1
ATOM 768 C C . LEU A 1 95 ? 0.792 8.310 1.356 1.00 95.69 95 LEU A C 1
ATOM 770 O O . LEU A 1 95 ? 1.060 8.315 2.552 1.00 95.69 95 LEU A O 1
ATOM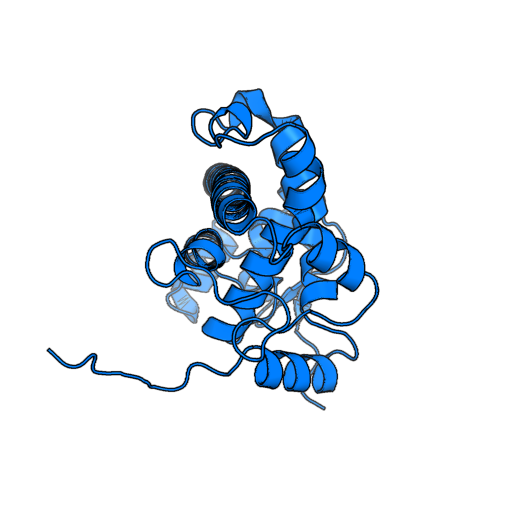 774 N N . LEU A 1 96 ? -0.072 9.172 0.808 1.00 94.50 96 LEU A N 1
ATOM 775 C CA . LEU A 1 96 ? -0.779 10.222 1.552 1.00 94.50 96 LEU A CA 1
ATOM 776 C C . LEU A 1 96 ? -2.206 9.832 1.948 1.00 94.50 96 LEU A C 1
ATOM 778 O O . LEU A 1 96 ? -2.866 10.583 2.662 1.00 94.50 96 LEU A O 1
ATOM 782 N N . GLU A 1 97 ? -2.715 8.690 1.485 1.00 94.69 97 GLU A N 1
ATOM 783 C CA . GLU A 1 97 ? -4.151 8.391 1.540 1.00 94.69 97 GLU A CA 1
ATOM 784 C C . GLU A 1 97 ? -4.690 8.285 2.961 1.00 94.69 97 GLU A C 1
ATOM 786 O O . GLU A 1 97 ? -5.772 8.801 3.233 1.00 94.69 97 GLU A O 1
ATOM 791 N N . LEU A 1 98 ? -3.932 7.679 3.879 1.00 92.19 98 LEU A N 1
ATOM 792 C CA . LEU A 1 98 ? -4.351 7.593 5.275 1.00 92.19 98 LEU A CA 1
ATOM 793 C C . LEU A 1 98 ? -4.366 8.979 5.935 1.00 92.19 98 LEU A C 1
ATOM 795 O O . LEU A 1 98 ? -5.352 9.325 6.577 1.00 92.19 98 LEU A O 1
ATOM 799 N N . GLY A 1 99 ? -3.360 9.823 5.683 1.00 88.88 99 GLY A N 1
ATOM 800 C CA . GLY A 1 99 ? -3.358 11.212 6.159 1.00 88.88 99 GLY A CA 1
ATOM 801 C C . GLY A 1 99 ? -4.502 12.047 5.570 1.00 88.88 99 GLY A C 1
ATOM 802 O O . GLY A 1 99 ? -5.131 12.832 6.273 1.00 88.88 99 GLY A O 1
ATOM 803 N N . TYR A 1 100 ? -4.840 11.834 4.295 1.00 88.06 100 TYR A N 1
ATOM 804 C CA . TYR A 1 100 ? -5.982 12.473 3.632 1.00 88.06 100 TYR A CA 1
ATOM 805 C C . TYR A 1 100 ? -7.344 11.936 4.065 1.00 88.06 100 TYR A C 1
ATOM 807 O O . TYR A 1 100 ? -8.366 12.529 3.713 1.00 88.06 100 TYR A O 1
ATOM 815 N N . TRP A 1 101 ? -7.382 10.810 4.774 1.00 86.25 101 TRP A N 1
ATOM 816 C CA . TRP A 1 101 ? -8.614 10.273 5.338 1.00 86.25 101 TRP A CA 1
ATOM 817 C C . TRP A 1 101 ? -9.066 11.060 6.571 1.00 86.25 101 TRP A C 1
ATOM 819 O O . TRP A 1 101 ? -10.260 11.119 6.870 1.00 86.25 101 TRP A O 1
ATOM 829 N N . ALA A 1 102 ? -8.128 11.709 7.262 1.00 84.06 102 ALA A N 1
ATOM 830 C CA . ALA A 1 102 ? -8.439 12.605 8.359 1.00 84.06 102 ALA A CA 1
ATOM 831 C C . ALA A 1 102 ? -9.112 13.892 7.851 1.00 84.06 102 ALA A C 1
ATOM 833 O O . ALA A 1 102 ? -8.704 14.507 6.865 1.00 84.06 102 ALA A O 1
ATOM 834 N N . THR A 1 103 ? -10.134 14.356 8.571 1.00 73.50 103 THR A N 1
ATOM 835 C CA . THR A 1 103 ? -10.672 15.709 8.384 1.00 73.50 103 THR A CA 1
ATOM 836 C C . THR A 1 103 ? -9.881 16.658 9.281 1.00 73.50 103 THR A C 1
ATOM 838 O O . THR A 1 103 ? -10.167 16.804 10.471 1.00 73.50 103 THR A O 1
ATOM 841 N N . GLY A 1 104 ? -8.829 17.264 8.726 1.00 75.25 104 GLY A N 1
ATOM 842 C CA . GLY A 1 104 ? -7.808 17.942 9.527 1.00 75.25 104 GLY A CA 1
ATOM 843 C C . GLY A 1 104 ? -6.895 16.908 10.188 1.00 75.25 104 GLY A C 1
ATOM 844 O O . GLY A 1 104 ? -6.199 16.192 9.483 1.00 75.25 104 GLY A O 1
ATOM 845 N N . ARG A 1 105 ? -6.916 16.819 11.525 1.00 68.81 105 ARG A N 1
ATOM 846 C CA . ARG A 1 105 ? -6.219 15.766 12.300 1.00 68.81 105 ARG A CA 1
ATOM 847 C C . ARG A 1 105 ? -7.168 14.732 12.917 1.00 68.81 105 ARG A C 1
ATOM 849 O O . ARG A 1 105 ? -6.741 13.850 13.647 1.00 68.81 105 ARG A O 1
ATOM 856 N N . ASN A 1 106 ? -8.463 14.837 12.621 1.00 81.75 106 ASN A N 1
ATOM 857 C CA . ASN A 1 106 ? -9.474 13.954 13.187 1.00 81.75 106 ASN A CA 1
ATOM 858 C C . ASN A 1 106 ? -9.791 12.833 12.200 1.00 81.75 106 ASN A C 1
ATOM 860 O O . ASN A 1 106 ? -10.390 13.072 11.146 1.00 81.75 106 ASN A O 1
ATOM 864 N N . TYR A 1 107 ? -9.393 11.616 12.551 1.00 86.88 107 TYR A N 1
ATOM 865 C CA . TYR A 1 107 ? -9.826 10.407 11.863 1.00 86.88 107 TYR A CA 1
ATOM 866 C C . TYR A 1 107 ? -11.273 10.077 12.264 1.00 86.88 107 TYR A C 1
ATOM 868 O O . TYR A 1 107 ? -11.669 10.387 13.390 1.00 86.88 107 TYR A O 1
ATOM 876 N N . PRO A 1 108 ? -12.087 9.463 11.382 1.00 87.81 108 PRO A N 1
ATOM 877 C CA . PRO A 1 108 ? -13.359 8.885 11.809 1.00 87.81 108 PRO A CA 1
ATOM 878 C C . PRO A 1 108 ? -13.124 7.824 12.892 1.00 87.81 108 PRO A C 1
ATOM 880 O O . PRO A 1 108 ? -12.052 7.228 12.937 1.00 87.81 108 PRO A O 1
ATOM 883 N N . ASP A 1 109 ? -14.117 7.521 13.726 1.00 88.56 109 ASP A N 1
ATOM 884 C CA . ASP A 1 109 ? -13.934 6.456 14.717 1.00 88.56 109 ASP A CA 1
ATOM 885 C C . ASP A 1 109 ? -13.777 5.097 14.014 1.00 88.56 109 ASP A C 1
ATOM 887 O O . ASP A 1 109 ? -14.576 4.716 13.145 1.00 88.56 109 ASP A O 1
ATOM 891 N N . ALA A 1 110 ? -12.743 4.352 14.393 1.00 90.19 110 ALA A N 1
ATOM 892 C CA . ALA A 1 110 ? -12.454 3.035 13.845 1.00 90.19 110 ALA A CA 1
ATOM 893 C C . ALA A 1 110 ? -13.634 2.066 14.054 1.00 90.19 110 ALA A C 1
ATOM 895 O O . ALA A 1 110 ? -14.187 1.954 15.148 1.00 90.19 110 ALA A O 1
ATOM 896 N N . GLY A 1 111 ? -14.029 1.351 12.996 1.00 87.44 111 GLY A N 1
ATOM 897 C CA . GLY A 1 111 ? -15.148 0.405 13.020 1.00 87.44 111 GLY A CA 1
ATOM 898 C C . GLY A 1 111 ? -16.506 1.035 12.697 1.00 87.44 111 GLY A C 1
ATOM 899 O O . GLY A 1 111 ? -17.488 0.312 12.534 1.00 87.44 111 GLY A O 1
ATOM 900 N N . THR A 1 112 ? -16.581 2.359 12.545 1.00 89.44 112 THR A N 1
ATOM 901 C CA . THR A 1 112 ? -17.798 3.029 12.069 1.00 89.44 112 THR A CA 1
ATOM 902 C C . THR A 1 112 ? -17.983 2.868 10.558 1.00 89.44 112 THR A C 1
ATOM 904 O O . THR A 1 112 ? -17.025 2.575 9.844 1.00 89.44 112 THR A O 1
ATOM 907 N N . PRO A 1 113 ? -19.180 3.147 10.006 1.00 86.19 113 PRO A N 1
ATOM 908 C CA . PRO A 1 113 ? -19.377 3.185 8.554 1.00 86.19 113 PRO A CA 1
ATOM 909 C C . PRO A 1 113 ? -18.460 4.177 7.814 1.00 86.19 113 PRO A C 1
ATOM 911 O O . PRO A 1 113 ? -18.232 4.017 6.617 1.00 86.19 113 PRO A O 1
ATOM 914 N N . GLY A 1 114 ? -17.943 5.200 8.510 1.00 85.69 114 GLY A N 1
ATOM 915 C CA . GLY A 1 114 ? -16.970 6.152 7.967 1.00 85.69 114 GLY A CA 1
ATOM 916 C C . GLY A 1 114 ? -15.548 5.591 7.880 1.00 85.69 114 GLY A C 1
ATOM 917 O O . GLY A 1 114 ? -14.784 6.016 7.018 1.00 85.69 114 GLY A O 1
ATOM 918 N N . TRP A 1 115 ? -15.198 4.611 8.716 1.00 91.25 115 TRP A N 1
ATOM 919 C CA . TRP A 1 115 ? -13.926 3.892 8.650 1.00 91.25 115 TRP A CA 1
ATOM 920 C C . TRP A 1 115 ? -14.113 2.422 9.052 1.00 91.25 115 TRP A C 1
ATOM 922 O O . TRP A 1 115 ? -13.752 2.006 10.159 1.00 91.25 115 TRP A O 1
ATOM 932 N N . PRO A 1 116 ? -14.742 1.624 8.170 1.00 92.69 116 PRO A N 1
ATOM 933 C CA . PRO A 1 116 ? -15.158 0.278 8.518 1.00 92.69 116 PRO A CA 1
ATOM 934 C C . PRO A 1 116 ? -13.939 -0.627 8.681 1.00 92.69 116 PRO A C 1
ATOM 936 O O . PRO A 1 116 ? -13.016 -0.605 7.852 1.00 92.69 116 PRO A O 1
ATOM 939 N N . GLN A 1 117 ? -13.980 -1.448 9.730 1.00 94.38 117 GLN A N 1
ATOM 940 C CA . GLN A 1 117 ? -12.978 -2.473 10.000 1.00 94.38 117 GLN A CA 1
ATOM 941 C C . GLN A 1 117 ? -12.896 -3.454 8.814 1.00 94.38 117 GLN A C 1
ATOM 943 O O . GLN A 1 117 ? -13.935 -3.870 8.291 1.00 94.38 117 GLN A O 1
ATOM 948 N N . PRO A 1 118 ? -11.687 -3.848 8.374 1.00 96.12 118 PRO A N 1
ATOM 949 C CA . PRO A 1 118 ? -11.535 -4.875 7.356 1.00 96.12 118 PRO A CA 1
ATOM 950 C C . PRO A 1 118 ? -11.947 -6.255 7.884 1.00 96.12 118 PRO A C 1
ATOM 952 O O . PRO A 1 118 ? -11.808 -6.552 9.068 1.00 96.12 118 PRO A O 1
ATOM 955 N N . THR A 1 119 ? -12.379 -7.141 6.989 1.00 94.88 119 THR A N 1
ATOM 956 C CA . THR A 1 119 ? -12.595 -8.561 7.312 1.00 94.88 119 THR A CA 1
ATOM 957 C C . THR A 1 119 ? -11.366 -9.408 6.961 1.00 94.88 119 THR A C 1
ATOM 959 O O . THR A 1 119 ? -10.460 -8.959 6.256 1.00 94.88 119 THR A O 1
ATOM 962 N N . GLY A 1 120 ? -11.352 -10.668 7.404 1.00 94.56 120 GLY A N 1
ATOM 963 C CA . GLY A 1 120 ? -10.301 -11.634 7.068 1.00 94.56 120 GLY A CA 1
ATOM 964 C C . GLY A 1 120 ? -9.217 -11.776 8.147 1.00 94.56 120 GLY A C 1
ATOM 965 O O . GLY A 1 120 ? -9.402 -11.317 9.276 1.00 94.56 120 GLY A O 1
ATOM 966 N N . PRO A 1 121 ? -8.086 -12.432 7.830 1.00 97.31 121 PRO A N 1
ATOM 967 C CA . PRO A 1 121 ? -7.116 -12.897 8.829 1.00 97.31 121 PRO A CA 1
ATOM 968 C C . PRO A 1 121 ? -6.401 -11.771 9.593 1.00 97.31 121 PRO A C 1
ATOM 970 O O . PRO A 1 121 ? -5.915 -11.996 10.699 1.00 97.31 121 PRO A O 1
ATOM 973 N N . TYR A 1 122 ? -6.363 -10.556 9.040 1.00 97.81 122 TYR A N 1
ATOM 974 C CA . TYR A 1 122 ? -5.645 -9.417 9.622 1.00 97.81 122 TYR A CA 1
ATOM 975 C C . TYR A 1 122 ? -6.556 -8.398 10.327 1.00 97.81 122 TYR A C 1
ATOM 977 O O . TYR A 1 122 ? -6.079 -7.364 10.793 1.00 97.81 122 TYR A O 1
ATOM 985 N N . ALA A 1 123 ? -7.856 -8.685 10.465 1.00 96.94 123 ALA A N 1
ATOM 986 C CA . ALA A 1 123 ? -8.826 -7.775 11.084 1.00 96.94 123 ALA A CA 1
ATOM 987 C C . ALA A 1 123 ? -8.464 -7.388 12.531 1.00 96.94 123 ALA A C 1
ATOM 989 O O . ALA A 1 123 ? -8.630 -6.234 12.927 1.00 96.94 123 ALA A O 1
ATOM 990 N N . ALA A 1 124 ? -7.925 -8.334 13.308 1.00 97.31 124 ALA A N 1
ATOM 991 C CA . ALA A 1 124 ? -7.481 -8.086 14.680 1.00 97.31 124 ALA A CA 1
ATOM 992 C C . ALA A 1 124 ? -6.242 -7.175 14.743 1.00 97.31 124 ALA A C 1
ATOM 994 O O . ALA A 1 124 ? -6.107 -6.381 15.669 1.00 97.31 124 ALA A O 1
ATOM 995 N N . ARG A 1 125 ? -5.350 -7.253 13.744 1.00 97.75 125 ARG A N 1
ATOM 996 C CA . ARG A 1 125 ? -4.162 -6.388 13.659 1.00 97.75 125 ARG A CA 1
ATOM 997 C C . ARG A 1 125 ? -4.546 -4.948 13.347 1.00 97.75 125 ARG A C 1
ATOM 999 O O . ARG A 1 125 ? -4.009 -4.036 13.964 1.00 97.75 125 ARG A O 1
ATOM 1006 N N . TRP A 1 126 ? -5.514 -4.766 12.450 1.00 97.75 126 TRP A N 1
ATOM 1007 C CA . TRP A 1 126 ? -6.113 -3.462 12.178 1.00 97.75 126 TRP A CA 1
ATOM 1008 C C . TRP A 1 126 ? -6.749 -2.867 13.437 1.00 97.75 126 TRP A C 1
ATOM 1010 O O . TRP A 1 126 ? -6.464 -1.731 13.794 1.00 97.75 126 TRP A O 1
ATOM 1020 N N . GLN A 1 127 ? -7.547 -3.656 14.162 1.00 96.06 127 GLN A N 1
ATOM 1021 C CA . GLN A 1 127 ? -8.212 -3.189 15.381 1.00 96.06 127 GLN A CA 1
ATOM 1022 C C . GLN A 1 127 ? -7.219 -2.807 16.484 1.00 96.06 127 GLN A C 1
ATOM 1024 O O . GLN A 1 127 ? -7.439 -1.830 17.190 1.00 96.06 127 GLN A O 1
ATOM 1029 N N . ALA A 1 128 ? -6.124 -3.556 16.624 1.00 95.56 128 ALA A N 1
ATOM 1030 C CA . ALA A 1 128 ? -5.072 -3.235 17.583 1.00 95.56 128 ALA A CA 1
ATOM 1031 C C . ALA A 1 128 ? -4.316 -1.941 17.224 1.00 95.56 128 ALA A C 1
ATOM 1033 O O . ALA A 1 128 ? -3.864 -1.236 18.121 1.00 95.56 128 ALA A O 1
ATOM 1034 N N . ALA A 1 129 ? -4.190 -1.627 15.931 1.00 96.00 129 ALA A N 1
ATOM 1035 C CA . ALA A 1 129 ? -3.545 -0.405 15.455 1.00 96.00 129 ALA A CA 1
ATOM 1036 C C . ALA A 1 129 ? -4.438 0.837 15.619 1.00 96.00 129 ALA A C 1
ATOM 1038 O O . ALA A 1 129 ? -3.958 1.892 16.026 1.00 96.00 129 ALA A O 1
ATOM 1039 N N . PHE A 1 130 ? -5.735 0.711 15.329 1.00 94.50 130 PHE A N 1
ATOM 1040 C CA . PHE A 1 130 ? -6.685 1.826 15.305 1.00 94.50 130 PHE A CA 1
ATOM 1041 C C . PHE A 1 130 ? -7.677 1.735 16.468 1.00 94.50 130 PHE A C 1
ATOM 1043 O O . PHE A 1 130 ? -8.850 1.398 16.296 1.00 94.50 130 PHE A O 1
ATOM 1050 N N . LEU A 1 131 ? -7.187 2.015 17.676 1.00 88.75 131 LEU A N 1
ATOM 1051 C CA . LEU A 1 131 ? -7.998 2.004 18.891 1.00 88.75 131 LEU A CA 1
ATOM 1052 C C . LEU A 1 131 ? -8.779 3.320 19.033 1.00 88.75 131 LEU A C 1
ATOM 1054 O O . LEU A 1 131 ? -8.160 4.381 19.068 1.00 88.75 131 LEU A O 1
ATOM 1058 N N . PRO A 1 132 ? -10.110 3.284 19.238 1.00 83.25 132 PRO A N 1
ATOM 1059 C CA . PRO A 1 132 ? -10.890 4.501 19.490 1.00 83.25 132 PRO A CA 1
ATOM 1060 C C . PRO A 1 132 ? -10.431 5.294 20.725 1.00 83.25 132 PRO A C 1
ATOM 1062 O O . PRO A 1 132 ? -10.699 6.485 20.834 1.00 83.25 132 PRO A O 1
ATOM 1065 N N . SER A 1 133 ? -9.751 4.640 21.671 1.00 84.00 133 SER A N 1
ATOM 1066 C CA . SER A 1 133 ? -9.224 5.267 22.887 1.00 84.00 133 SER A CA 1
ATOM 1067 C C . SER A 1 133 ? -7.926 6.055 22.686 1.00 84.00 133 SER A C 1
ATOM 1069 O O . SER A 1 133 ? -7.534 6.768 23.604 1.00 84.00 133 SER A O 1
ATOM 1071 N N . ASP A 1 134 ? -7.251 5.914 21.540 1.00 87.69 134 ASP A N 1
ATOM 1072 C CA . ASP A 1 134 ? -6.016 6.637 21.206 1.00 87.69 134 ASP A CA 1
ATOM 1073 C C . ASP A 1 134 ? -6.084 7.165 19.759 1.00 87.69 134 ASP A C 1
ATOM 1075 O O . ASP A 1 134 ? -5.519 6.571 18.837 1.00 87.69 134 ASP A O 1
ATOM 1079 N N . PRO A 1 135 ? -6.815 8.269 19.524 1.00 82.62 135 PRO A N 1
ATOM 1080 C CA . PRO A 1 135 ? -6.945 8.849 18.190 1.00 82.62 135 PRO A CA 1
ATOM 1081 C C . PRO A 1 135 ? -5.627 9.440 17.660 1.00 82.62 135 PRO A C 1
ATOM 1083 O O . PRO A 1 135 ? -5.432 9.497 16.446 1.00 82.62 135 PRO A O 1
ATOM 1086 N N . GLU A 1 136 ? -4.703 9.843 18.538 1.00 90.56 136 GLU A N 1
ATOM 1087 C CA . GLU A 1 136 ? -3.401 10.398 18.143 1.00 90.56 136 GLU A CA 1
ATOM 1088 C C . GLU A 1 136 ? -2.479 9.321 17.555 1.00 90.56 136 GLU A C 1
ATOM 1090 O O . GLU A 1 136 ? -1.685 9.605 16.654 1.00 90.56 136 GLU A O 1
ATOM 1095 N N . ARG A 1 137 ? -2.617 8.060 17.991 1.00 93.12 137 ARG A N 1
ATOM 1096 C CA . ARG A 1 137 ? -1.902 6.927 17.384 1.00 93.12 137 ARG A CA 1
ATOM 1097 C C . ARG A 1 137 ? -2.189 6.789 15.894 1.00 93.12 137 ARG A C 1
ATOM 1099 O O . ARG A 1 137 ? -1.269 6.487 15.140 1.00 93.12 137 ARG A O 1
ATOM 1106 N N . ALA A 1 138 ? -3.420 7.035 15.444 1.00 93.00 138 ALA A N 1
ATOM 1107 C CA . ALA A 1 138 ? -3.740 6.969 14.018 1.00 93.00 138 ALA A CA 1
ATOM 1108 C C . ALA A 1 138 ? -2.928 7.992 13.201 1.00 93.00 138 ALA A C 1
ATOM 1110 O O . ALA A 1 138 ? -2.436 7.659 12.124 1.00 93.00 138 ALA A O 1
ATOM 1111 N N . GLU A 1 139 ? -2.724 9.203 13.736 1.00 93.12 139 GLU A N 1
ATOM 1112 C CA . GLU A 1 139 ? -1.890 10.236 13.111 1.00 93.12 139 GLU A CA 1
ATOM 1113 C C . GLU A 1 139 ? -0.417 9.813 13.052 1.00 93.12 139 GLU A C 1
ATOM 1115 O O . GLU A 1 139 ? 0.181 9.846 11.974 1.00 93.12 139 GLU A O 1
ATOM 1120 N N . ARG A 1 140 ? 0.151 9.339 14.170 1.00 95.12 140 ARG A N 1
ATOM 1121 C CA . ARG A 1 140 ? 1.543 8.850 14.216 1.00 95.12 140 ARG A CA 1
ATOM 1122 C C . ARG A 1 140 ? 1.770 7.699 13.234 1.00 95.12 140 ARG A C 1
ATOM 1124 O O . ARG A 1 140 ? 2.718 7.714 12.451 1.00 95.12 140 ARG A O 1
ATOM 1131 N N . LEU A 1 141 ? 0.855 6.731 13.206 1.00 96.75 141 LEU A N 1
ATOM 1132 C CA . LEU A 1 141 ? 0.907 5.601 12.281 1.00 96.75 141 LEU A CA 1
ATOM 1133 C C . LEU A 1 141 ? 0.796 6.028 10.812 1.00 96.75 141 LEU A C 1
ATOM 1135 O O . LEU A 1 141 ? 1.467 5.442 9.962 1.00 96.75 141 LEU A O 1
ATOM 1139 N N . ALA A 1 142 ? -0.006 7.050 10.503 1.00 95.81 142 ALA A N 1
ATOM 1140 C CA . ALA A 1 142 ? -0.093 7.603 9.156 1.00 95.81 142 ALA A CA 1
ATOM 1141 C C . ALA A 1 142 ? 1.224 8.255 8.714 1.00 95.81 142 ALA A C 1
ATOM 1143 O O . ALA A 1 142 ? 1.684 7.985 7.605 1.00 95.81 142 ALA A O 1
ATOM 1144 N N . ILE A 1 143 ? 1.868 9.032 9.592 1.00 95.69 143 ILE A N 1
ATOM 1145 C CA . ILE A 1 143 ? 3.194 9.624 9.341 1.00 95.69 143 ILE A CA 1
ATOM 1146 C C . ILE A 1 143 ? 4.240 8.520 9.128 1.00 95.69 143 ILE A C 1
ATOM 1148 O O . ILE A 1 143 ? 5.007 8.556 8.164 1.00 95.69 143 ILE A O 1
ATOM 1152 N N . GLY A 1 144 ? 4.246 7.493 9.981 1.00 97.19 144 GLY A N 1
ATOM 1153 C CA . GLY A 1 144 ? 5.142 6.346 9.834 1.00 97.19 144 GLY A CA 1
ATOM 1154 C C . GLY A 1 144 ? 4.939 5.591 8.516 1.00 97.19 144 GLY A C 1
ATOM 1155 O O . GLY A 1 144 ? 5.913 5.271 7.831 1.00 97.19 144 GLY A O 1
ATOM 1156 N N . ALA A 1 145 ? 3.686 5.355 8.117 1.00 98.06 145 ALA A N 1
ATOM 1157 C CA . ALA A 1 145 ? 3.362 4.750 6.828 1.00 98.06 145 ALA A CA 1
ATOM 1158 C C . ALA A 1 145 ? 3.833 5.626 5.654 1.00 98.06 145 ALA A C 1
ATOM 1160 O O . ALA A 1 145 ? 4.452 5.112 4.721 1.00 98.06 145 ALA A O 1
ATOM 1161 N N . GLU A 1 146 ? 3.614 6.943 5.718 1.00 97.44 146 GLU A N 1
ATOM 1162 C CA . GLU A 1 146 ? 4.112 7.896 4.723 1.00 97.44 146 GLU A CA 1
ATOM 1163 C C . GLU A 1 146 ? 5.641 7.815 4.594 1.00 97.44 146 GLU A C 1
ATOM 1165 O O . GLU A 1 146 ? 6.154 7.704 3.481 1.00 97.44 146 GLU A O 1
ATOM 1170 N N . HIS A 1 147 ? 6.381 7.801 5.708 1.00 97.12 147 HIS A N 1
ATOM 1171 C CA . HIS A 1 147 ? 7.845 7.692 5.706 1.00 97.12 147 HIS A CA 1
ATOM 1172 C C . HIS A 1 147 ? 8.326 6.416 5.001 1.00 97.12 147 HIS A C 1
ATOM 1174 O O . HIS A 1 147 ? 9.175 6.486 4.106 1.00 97.12 147 HIS A O 1
ATOM 1180 N N . V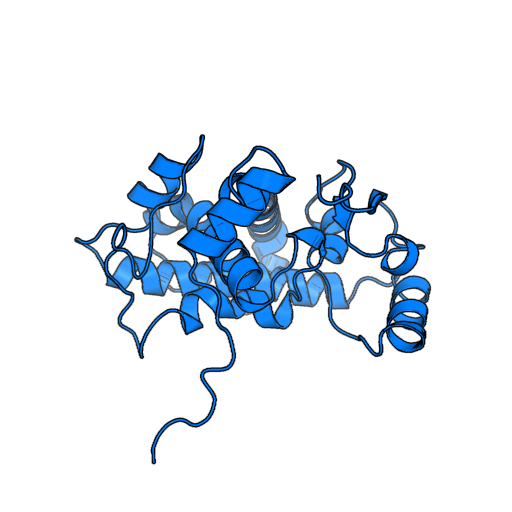AL A 1 148 ? 7.742 5.258 5.337 1.00 97.88 148 VAL A N 1
ATOM 1181 C CA . VAL A 1 148 ? 8.073 3.977 4.686 1.00 97.88 148 VAL A CA 1
ATOM 1182 C C . VAL A 1 148 ? 7.842 4.059 3.178 1.00 97.88 148 VAL A C 1
ATOM 1184 O O . VAL A 1 148 ? 8.731 3.724 2.389 1.00 97.88 148 VAL A O 1
ATOM 1187 N N . LEU A 1 149 ? 6.670 4.543 2.769 1.00 98.19 149 LEU A N 1
ATOM 1188 C CA . LEU A 1 149 ? 6.274 4.571 1.365 1.00 98.19 149 LEU A CA 1
ATOM 1189 C C . LEU A 1 149 ? 7.029 5.632 0.555 1.00 98.19 149 LEU A C 1
ATOM 1191 O O . LEU A 1 149 ? 7.351 5.382 -0.605 1.00 98.19 149 LEU A O 1
ATOM 1195 N N . ARG A 1 150 ? 7.408 6.770 1.151 1.00 96.94 150 ARG A N 1
ATOM 1196 C CA . ARG A 1 150 ? 8.294 7.763 0.518 1.00 96.94 150 ARG A CA 1
ATOM 1197 C C . ARG A 1 150 ? 9.706 7.242 0.325 1.00 96.94 150 ARG A C 1
ATOM 1199 O O . ARG A 1 150 ? 10.287 7.456 -0.741 1.00 96.94 150 ARG A O 1
ATOM 1206 N N . GLY A 1 151 ? 10.250 6.548 1.325 1.00 95.88 151 GLY A N 1
ATOM 1207 C CA . GLY A 1 151 ? 11.532 5.862 1.194 1.00 95.88 151 GLY A CA 1
ATOM 1208 C C . GLY A 1 151 ? 11.500 4.890 0.016 1.00 95.88 151 GLY A C 1
ATOM 1209 O O . GLY A 1 151 ? 12.384 4.922 -0.844 1.00 95.88 151 GLY A O 1
ATOM 1210 N N . LEU A 1 152 ? 10.431 4.095 -0.073 1.00 95.88 152 LEU A N 1
ATOM 1211 C CA . LEU A 1 152 ? 10.250 3.129 -1.146 1.00 95.88 152 LEU A CA 1
ATOM 1212 C C . LEU A 1 152 ? 10.092 3.791 -2.520 1.00 95.88 152 LEU A C 1
ATOM 1214 O O . LEU A 1 152 ? 10.748 3.378 -3.477 1.00 95.88 152 LEU A O 1
ATOM 1218 N N . LEU A 1 153 ? 9.281 4.847 -2.613 1.00 95.75 153 LEU A N 1
ATOM 1219 C CA . LEU A 1 153 ? 9.092 5.638 -3.828 1.00 95.75 153 LEU A CA 1
ATOM 1220 C C . LEU A 1 153 ? 10.424 6.196 -4.337 1.00 95.75 153 LEU A C 1
ATOM 1222 O O . LEU A 1 153 ? 10.753 6.031 -5.509 1.00 95.75 153 LEU A O 1
ATOM 1226 N N . PHE A 1 154 ? 11.211 6.814 -3.454 1.00 94.19 154 PHE A N 1
ATOM 1227 C CA . PHE A 1 154 ? 12.497 7.415 -3.799 1.00 94.19 154 PHE A CA 1
ATOM 1228 C C . PHE A 1 154 ? 13.505 6.394 -4.335 1.00 94.19 154 PHE A C 1
ATOM 1230 O O . PHE A 1 154 ? 14.190 6.658 -5.324 1.00 94.19 154 PHE A O 1
ATOM 1237 N N . HIS A 1 155 ? 13.604 5.228 -3.696 1.00 93.62 155 HIS A N 1
ATOM 1238 C CA . HIS A 1 155 ? 14.522 4.172 -4.131 1.00 93.62 155 HIS A CA 1
ATOM 1239 C C . HIS A 1 155 ? 14.050 3.502 -5.415 1.00 93.62 155 HIS A C 1
ATOM 1241 O O . HIS A 1 155 ? 14.846 3.306 -6.333 1.00 93.62 155 HIS A O 1
ATOM 1247 N N . THR A 1 156 ? 12.747 3.250 -5.527 1.00 93.38 156 THR A N 1
ATOM 1248 C CA . THR A 1 156 ? 12.156 2.714 -6.753 1.00 93.38 156 THR A CA 1
ATOM 1249 C C . THR A 1 156 ? 12.420 3.668 -7.911 1.00 93.38 156 THR A C 1
ATOM 1251 O O . THR A 1 156 ? 12.931 3.221 -8.930 1.00 93.38 156 THR A O 1
ATOM 1254 N N . ALA A 1 157 ? 12.225 4.983 -7.727 1.00 90.81 157 ALA A N 1
ATOM 1255 C CA . ALA A 1 157 ? 12.481 6.028 -8.725 1.00 90.81 157 ALA A CA 1
ATOM 1256 C C . ALA A 1 157 ? 13.909 6.034 -9.299 1.00 90.81 157 ALA A C 1
ATOM 1258 O O . ALA A 1 157 ? 14.106 6.464 -10.434 1.00 90.81 157 ALA A O 1
ATOM 1259 N N . LYS A 1 158 ? 14.894 5.544 -8.544 1.00 88.50 158 LYS A N 1
ATOM 1260 C CA . LYS A 1 158 ? 16.298 5.474 -8.964 1.00 88.50 158 LYS A CA 1
ATOM 1261 C C . LYS A 1 158 ? 16.672 4.171 -9.670 1.00 88.50 158 LYS A C 1
ATOM 1263 O O . LYS A 1 158 ? 17.798 4.061 -10.150 1.00 88.50 158 LYS A O 1
ATOM 1268 N N . SER A 1 159 ? 15.768 3.194 -9.735 1.00 83.69 159 SER A N 1
ATOM 1269 C CA . SER A 1 159 ? 16.054 1.906 -10.366 1.00 83.69 159 SER A CA 1
ATOM 1270 C C . SER A 1 159 ? 16.222 2.065 -11.887 1.00 83.69 159 SER A C 1
ATOM 1272 O O . SER A 1 159 ? 15.293 2.559 -12.540 1.00 83.69 159 SER A O 1
ATOM 1274 N N . PRO A 1 160 ? 17.368 1.646 -12.467 1.00 72.81 160 PRO A N 1
ATOM 1275 C CA . PRO A 1 160 ? 17.700 1.872 -13.877 1.00 72.81 160 PRO A CA 1
ATOM 1276 C C . PRO A 1 160 ? 16.954 0.945 -14.854 1.00 72.81 160 PRO A C 1
ATOM 1278 O O . PRO A 1 160 ? 17.002 1.164 -16.061 1.00 72.81 160 PRO A O 1
ATOM 1281 N N . HIS A 1 161 ? 16.243 -0.074 -14.364 1.00 71.75 161 HIS A N 1
ATOM 1282 C CA . HIS A 1 161 ? 15.673 -1.156 -15.181 1.00 71.75 161 HIS A CA 1
ATOM 1283 C C . HIS A 1 161 ? 14.223 -0.914 -15.641 1.00 71.75 161 HIS A C 1
ATOM 1285 O O . HIS A 1 161 ? 13.475 -1.864 -15.842 1.00 71.75 161 HIS A O 1
ATOM 1291 N N . ARG A 1 162 ? 13.788 0.347 -15.770 1.00 78.25 162 ARG A N 1
ATOM 1292 C CA . ARG A 1 162 ? 12.370 0.684 -16.030 1.00 78.25 162 ARG A CA 1
ATOM 1293 C C . ARG A 1 162 ? 12.104 1.446 -17.325 1.00 78.25 162 ARG A C 1
ATOM 1295 O O . ARG A 1 162 ? 10.945 1.622 -17.671 1.00 78.25 162 ARG A O 1
ATOM 1302 N N . SER A 1 163 ? 13.136 1.808 -18.090 1.00 81.38 163 SER A N 1
ATOM 1303 C CA . SER A 1 163 ? 12.980 2.645 -19.292 1.00 81.38 163 SER A CA 1
ATOM 1304 C C . SER A 1 163 ? 11.950 2.105 -20.292 1.00 81.38 163 SER A C 1
ATOM 1306 O O . SER A 1 163 ? 11.113 2.860 -20.769 1.00 81.38 163 SER A O 1
ATOM 1308 N N . ILE A 1 164 ? 11.943 0.794 -20.557 1.00 89.19 164 ILE A N 1
ATOM 1309 C CA . ILE A 1 164 ? 10.992 0.172 -21.497 1.00 89.19 164 ILE A CA 1
ATOM 1310 C C . ILE A 1 164 ? 9.550 0.243 -20.965 1.00 89.19 164 ILE A C 1
ATOM 1312 O O . ILE A 1 164 ? 8.622 0.556 -21.716 1.00 89.19 164 ILE A O 1
ATOM 1316 N N . ALA A 1 165 ? 9.353 -0.048 -19.676 1.00 91.38 165 ALA A N 1
ATOM 1317 C CA . ALA A 1 165 ? 8.055 0.046 -19.014 1.00 91.38 165 ALA A CA 1
ATOM 1318 C C . ALA A 1 165 ? 7.541 1.495 -18.999 1.00 91.38 165 ALA A C 1
ATOM 1320 O O . ALA A 1 165 ? 6.390 1.741 -19.366 1.00 91.38 165 ALA A O 1
ATOM 1321 N N . ASP A 1 166 ? 8.403 2.448 -18.645 1.00 90.44 166 ASP A N 1
ATOM 1322 C CA . ASP A 1 166 ? 8.085 3.875 -18.577 1.00 90.44 166 ASP A CA 1
ATOM 1323 C C . ASP A 1 166 ? 7.705 4.431 -19.960 1.00 90.44 166 ASP A C 1
ATOM 1325 O O . ASP A 1 166 ? 6.655 5.064 -20.103 1.00 90.44 166 ASP A O 1
ATOM 1329 N N . ASP A 1 167 ? 8.479 4.114 -21.003 1.00 92.56 167 ASP A N 1
ATOM 1330 C CA . ASP A 1 167 ? 8.189 4.517 -22.385 1.00 92.56 167 ASP A CA 1
ATOM 1331 C C . ASP A 1 167 ? 6.842 3.962 -22.867 1.00 92.56 167 ASP A C 1
ATOM 1333 O O . ASP A 1 167 ? 6.045 4.662 -23.506 1.00 92.56 167 ASP A O 1
ATOM 1337 N N . TYR A 1 168 ? 6.554 2.696 -22.551 1.00 94.56 168 TYR A N 1
ATOM 1338 C CA . TYR A 1 168 ? 5.276 2.082 -22.891 1.00 94.56 168 TYR A CA 1
ATOM 1339 C C . TYR A 1 168 ? 4.113 2.766 -22.162 1.00 94.56 168 TYR A C 1
ATOM 1341 O O . TYR A 1 168 ? 3.131 3.135 -22.811 1.00 94.56 168 TYR A O 1
ATOM 1349 N N . ARG A 1 169 ? 4.213 2.975 -20.842 1.00 94.38 169 ARG A N 1
ATOM 1350 C CA . ARG A 1 169 ? 3.162 3.625 -20.039 1.00 94.38 169 ARG A CA 1
ATOM 1351 C C . ARG A 1 169 ? 2.887 5.045 -20.501 1.00 94.38 169 ARG A C 1
ATOM 1353 O O . ARG A 1 169 ? 1.720 5.424 -20.618 1.00 94.38 169 ARG A O 1
ATOM 1360 N N . LEU A 1 170 ? 3.933 5.805 -20.812 1.00 94.38 170 LEU A N 1
ATOM 1361 C CA . LEU A 1 170 ? 3.797 7.160 -21.325 1.00 94.38 170 LEU A CA 1
ATOM 1362 C C . LEU A 1 170 ? 3.081 7.160 -22.678 1.00 94.38 170 LEU A C 1
ATOM 1364 O O . LEU A 1 170 ? 2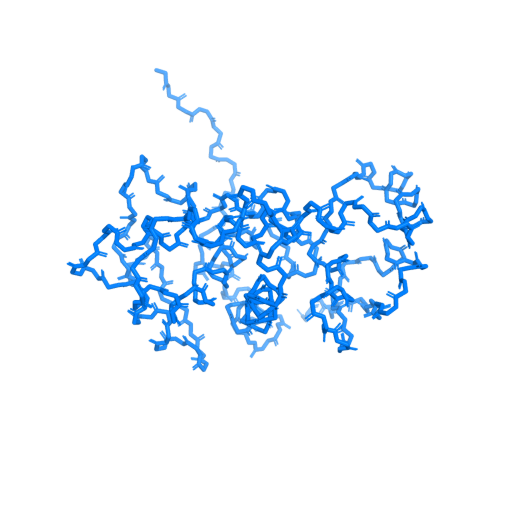.126 7.908 -22.871 1.00 94.38 170 LEU A O 1
ATOM 1368 N N . ARG A 1 171 ? 3.493 6.287 -23.603 1.00 96.19 171 ARG A N 1
ATOM 1369 C CA . ARG A 1 171 ? 2.925 6.228 -24.956 1.00 96.19 171 ARG A CA 1
ATOM 1370 C C . ARG A 1 171 ? 1.485 5.711 -24.992 1.00 96.19 171 ARG A C 1
ATOM 1372 O O . ARG A 1 171 ? 0.692 6.212 -25.782 1.00 96.19 171 ARG A O 1
ATOM 1379 N N . VAL A 1 172 ? 1.166 4.683 -24.206 1.00 96.12 172 VAL A N 1
ATOM 1380 C CA . VAL A 1 172 ? -0.127 3.976 -24.281 1.00 96.12 172 VAL A CA 1
ATOM 1381 C C . VAL A 1 172 ? -1.154 4.566 -23.321 1.00 96.12 172 VAL A C 1
ATOM 1383 O O . VAL A 1 172 ? -2.322 4.686 -23.681 1.00 96.12 172 VAL A O 1
ATOM 1386 N N . HIS A 1 173 ? -0.727 4.961 -22.121 1.00 92.31 173 HIS A N 1
ATOM 1387 C CA . HIS A 1 173 ? -1.632 5.393 -21.053 1.00 92.31 173 HIS A CA 1
ATOM 1388 C C . HIS A 1 173 ? -1.439 6.856 -20.638 1.00 92.31 173 HIS A C 1
ATOM 1390 O O . HIS A 1 173 ? -2.240 7.359 -19.853 1.00 92.31 173 HIS A O 1
ATOM 1396 N N . GLY A 1 174 ? -0.397 7.543 -21.124 1.00 92.44 174 GLY A N 1
ATOM 1397 C CA . GLY A 1 174 ? -0.063 8.903 -20.685 1.00 92.44 174 GLY A CA 1
ATOM 1398 C C . GLY A 1 174 ? 0.373 8.970 -19.218 1.00 92.44 174 GLY A C 1
ATOM 1399 O O . GLY A 1 174 ? 0.152 9.980 -18.555 1.00 92.44 174 GLY A O 1
ATOM 1400 N N . ILE A 1 175 ? 0.929 7.878 -18.686 1.00 88.69 175 ILE A N 1
ATOM 1401 C CA . ILE A 1 175 ? 1.253 7.712 -17.265 1.00 88.69 175 ILE A CA 1
ATOM 1402 C C . ILE A 1 175 ? 2.769 7.754 -17.052 1.00 88.69 175 ILE A C 1
ATOM 1404 O O . ILE A 1 175 ? 3.507 7.075 -17.758 1.00 88.69 175 ILE A O 1
ATOM 1408 N N . THR A 1 176 ? 3.208 8.479 -16.020 1.00 85.56 176 THR A N 1
ATOM 1409 C CA . THR A 1 176 ? 4.615 8.549 -15.574 1.00 85.56 176 THR A CA 1
ATOM 1410 C C . THR A 1 176 ? 4.802 8.226 -14.089 1.00 85.56 176 THR A C 1
ATOM 1412 O O . THR A 1 176 ? 5.893 8.396 -13.549 1.00 85.56 176 THR A O 1
ATOM 1415 N N . TYR A 1 177 ? 3.738 7.808 -13.398 1.00 90.44 177 TYR A N 1
ATOM 1416 C CA . TYR A 1 177 ? 3.820 7.518 -11.971 1.00 90.44 177 TYR A CA 1
ATOM 1417 C C . TYR A 1 177 ? 4.484 6.162 -11.703 1.00 90.44 177 TYR A C 1
ATOM 1419 O O . TYR A 1 177 ? 4.479 5.269 -12.550 1.00 90.44 177 TYR A O 1
ATOM 1427 N N . ILE A 1 178 ? 4.999 6.004 -10.482 1.00 94.38 178 ILE A N 1
ATOM 1428 C CA . ILE A 1 178 ? 5.528 4.735 -9.974 1.00 94.38 178 ILE A CA 1
ATOM 1429 C C . ILE A 1 178 ? 4.373 3.932 -9.389 1.00 94.38 178 ILE A C 1
ATOM 1431 O O . ILE A 1 178 ? 3.730 4.361 -8.427 1.00 94.38 178 ILE A O 1
ATOM 1435 N N . ALA A 1 179 ? 4.077 2.797 -10.008 1.00 96.00 179 ALA A N 1
ATOM 1436 C CA . ALA A 1 179 ? 3.063 1.878 -9.527 1.00 96.00 179 ALA A CA 1
ATOM 1437 C C . ALA A 1 179 ? 3.608 1.078 -8.337 1.00 96.00 179 ALA A C 1
ATOM 1439 O O . ALA A 1 179 ? 4.811 0.828 -8.250 1.00 96.00 179 ALA A O 1
ATOM 1440 N N . LEU A 1 180 ? 2.741 0.619 -7.433 1.00 97.44 180 LEU A N 1
ATOM 1441 C CA . LEU A 1 180 ? 3.170 -0.232 -6.322 1.00 97.44 180 LEU A CA 1
ATOM 1442 C C . LEU A 1 180 ? 3.871 -1.503 -6.833 1.00 97.44 180 LEU A C 1
ATOM 1444 O O . LEU A 1 180 ? 4.881 -1.908 -6.260 1.00 97.44 180 LEU A O 1
ATOM 1448 N N . ALA A 1 181 ? 3.421 -2.079 -7.951 1.00 97.25 181 ALA A N 1
ATOM 1449 C CA . ALA A 1 181 ? 4.075 -3.231 -8.570 1.00 97.25 181 ALA A CA 1
ATOM 1450 C C . ALA A 1 181 ? 5.543 -2.982 -8.971 1.00 97.25 181 ALA A C 1
ATOM 1452 O O . ALA A 1 181 ? 6.342 -3.914 -8.917 1.00 97.25 181 ALA A O 1
ATOM 1453 N N . ASP A 1 182 ? 5.945 -1.742 -9.271 1.00 96.19 182 ASP A N 1
ATOM 1454 C CA . ASP A 1 182 ? 7.350 -1.412 -9.574 1.00 96.19 182 ASP A CA 1
ATOM 1455 C C . ASP A 1 182 ? 8.275 -1.612 -8.370 1.00 96.19 182 ASP A C 1
ATOM 1457 O O . ASP A 1 182 ? 9.487 -1.765 -8.521 1.00 96.19 182 ASP A O 1
ATOM 1461 N N . THR A 1 183 ? 7.704 -1.598 -7.166 1.00 96.81 183 THR A N 1
ATOM 1462 C CA . THR A 1 183 ? 8.435 -1.792 -5.914 1.00 96.81 183 THR A CA 1
ATOM 1463 C C . THR A 1 183 ? 8.641 -3.263 -5.575 1.00 96.81 183 THR A C 1
ATOM 1465 O O . THR A 1 183 ? 9.499 -3.571 -4.750 1.00 96.81 183 THR A O 1
ATOM 1468 N N . ALA A 1 184 ? 7.887 -4.174 -6.206 1.00 96.75 184 ALA A N 1
ATOM 1469 C CA . ALA A 1 184 ? 7.849 -5.588 -5.836 1.00 96.75 184 ALA A CA 1
ATOM 1470 C C . ALA A 1 184 ? 9.249 -6.233 -5.803 1.00 96.75 184 ALA A C 1
ATOM 1472 O O . ALA A 1 184 ? 9.578 -6.838 -4.779 1.00 96.75 184 ALA A O 1
ATOM 1473 N N . PRO A 1 185 ? 10.120 -6.037 -6.822 1.00 95.44 185 PRO A N 1
ATOM 1474 C CA . PRO A 1 185 ? 11.475 -6.590 -6.792 1.00 95.44 185 PRO A CA 1
ATOM 1475 C C . PRO A 1 185 ? 12.316 -6.033 -5.641 1.00 95.44 185 PRO A C 1
ATOM 1477 O O . PRO A 1 185 ? 13.077 -6.764 -5.013 1.00 95.44 185 PRO A O 1
ATOM 1480 N N . LEU A 1 186 ? 12.157 -4.740 -5.339 1.00 95.19 186 LEU A N 1
ATOM 1481 C CA . LEU A 1 186 ? 12.920 -4.046 -4.304 1.00 95.19 186 LEU A CA 1
ATOM 1482 C C . LEU A 1 186 ? 12.554 -4.535 -2.896 1.00 95.19 186 LEU A C 1
ATOM 1484 O O . LEU A 1 186 ? 13.436 -4.679 -2.051 1.00 95.19 186 LEU A O 1
ATOM 1488 N N . ILE A 1 187 ? 11.272 -4.814 -2.651 1.00 96.69 187 ILE A N 1
ATOM 1489 C CA . ILE A 1 187 ? 10.773 -5.289 -1.349 1.00 96.69 187 ILE A CA 1
ATOM 1490 C C . ILE A 1 187 ? 10.696 -6.820 -1.247 1.00 96.69 187 ILE A C 1
ATOM 1492 O O . ILE A 1 187 ? 10.247 -7.343 -0.232 1.00 96.69 187 ILE A O 1
ATOM 1496 N N . GLY A 1 188 ? 11.148 -7.548 -2.273 1.00 96.25 188 GLY A N 1
ATOM 1497 C CA . GLY A 1 188 ? 11.242 -9.010 -2.257 1.00 96.25 188 GLY A CA 1
ATOM 1498 C C . GLY A 1 188 ? 9.927 -9.756 -2.506 1.00 96.25 188 GLY A C 1
ATOM 1499 O O . GLY A 1 188 ? 9.824 -10.932 -2.157 1.00 96.25 188 GLY A O 1
ATOM 1500 N N . ILE A 1 189 ? 8.927 -9.118 -3.118 1.00 96.38 189 ILE A N 1
ATOM 1501 C CA . ILE A 1 189 ? 7.723 -9.812 -3.595 1.00 96.38 189 ILE A CA 1
ATOM 1502 C C . ILE A 1 189 ? 8.057 -10.511 -4.913 1.00 96.38 189 ILE A C 1
ATOM 1504 O O . ILE A 1 189 ? 8.271 -9.869 -5.938 1.00 96.38 189 ILE A O 1
ATOM 1508 N N . THR A 1 190 ? 8.094 -11.842 -4.872 1.00 94.25 190 THR A N 1
ATOM 1509 C CA . THR A 1 190 ? 8.461 -12.705 -6.011 1.00 94.25 190 THR A CA 1
ATOM 1510 C C . THR A 1 190 ? 7.273 -13.433 -6.634 1.00 94.25 190 THR A C 1
ATOM 1512 O O . THR A 1 190 ? 7.385 -13.995 -7.723 1.00 94.25 190 THR A O 1
ATOM 1515 N N . THR A 1 191 ? 6.126 -13.444 -5.956 1.00 95.50 191 THR A N 1
ATOM 1516 C CA . THR A 1 191 ? 4.885 -14.006 -6.493 1.00 95.50 191 THR A CA 1
ATOM 1517 C C . THR A 1 191 ? 4.372 -13.165 -7.663 1.00 95.50 191 THR A C 1
ATOM 1519 O O . THR A 1 191 ? 4.560 -11.947 -7.641 1.00 95.50 191 THR A O 1
ATOM 1522 N N . PRO A 1 192 ? 3.671 -13.767 -8.644 1.00 96.50 192 PRO A N 1
ATOM 1523 C CA . PRO A 1 192 ? 3.037 -13.008 -9.714 1.00 96.50 192 PRO A CA 1
ATOM 1524 C C . PRO A 1 192 ? 2.151 -11.875 -9.179 1.00 96.50 192 PRO A C 1
ATOM 1526 O O . PRO A 1 192 ? 1.325 -12.096 -8.294 1.00 96.50 192 PRO A O 1
ATOM 1529 N N . VAL A 1 193 ? 2.329 -10.669 -9.718 1.00 96.75 193 VAL A N 1
ATOM 1530 C CA . VAL A 1 193 ? 1.595 -9.465 -9.321 1.00 96.75 193 VAL A CA 1
ATOM 1531 C C . VAL A 1 193 ? 0.470 -9.211 -10.314 1.00 96.75 193 VAL A C 1
ATOM 1533 O O . VAL A 1 193 ? 0.715 -8.984 -11.499 1.00 96.75 193 VAL A O 1
ATOM 1536 N N . GLU A 1 194 ? -0.766 -9.247 -9.823 1.00 95.62 194 GLU A N 1
ATOM 1537 C CA . GLU A 1 194 ? -1.954 -8.940 -10.617 1.00 95.62 194 GLU A CA 1
ATOM 1538 C C . GLU A 1 194 ? -2.017 -7.439 -10.942 1.00 95.62 194 GLU A C 1
ATOM 1540 O O . GLU A 1 194 ? -2.005 -6.589 -10.045 1.00 95.62 194 GLU A O 1
ATOM 1545 N N . VAL A 1 195 ? -2.097 -7.119 -12.233 1.00 96.00 195 VAL A N 1
ATOM 1546 C CA . VAL A 1 195 ? -2.140 -5.753 -12.768 1.00 96.00 195 VAL A CA 1
ATOM 1547 C C . VAL A 1 195 ? -3.100 -5.659 -13.950 1.00 96.00 195 VAL A C 1
ATOM 1549 O O . VAL A 1 195 ? -3.401 -6.646 -14.623 1.00 96.00 195 VAL A O 1
ATOM 1552 N N . ARG A 1 196 ? -3.582 -4.455 -14.248 1.00 94.56 196 ARG A N 1
ATOM 1553 C CA . ARG A 1 196 ? -4.505 -4.209 -15.364 1.00 94.56 196 ARG A CA 1
ATOM 1554 C C . ARG A 1 196 ? -3.869 -4.452 -16.731 1.00 94.56 196 ARG A C 1
ATOM 1556 O O . ARG A 1 196 ? -4.545 -4.932 -17.633 1.00 94.56 196 ARG A O 1
ATOM 1563 N N . ASP A 1 197 ? -2.603 -4.082 -16.897 1.00 95.94 197 ASP A N 1
ATOM 1564 C CA . ASP A 1 197 ? -1.872 -4.234 -18.157 1.00 95.94 197 ASP A CA 1
ATOM 1565 C C . ASP A 1 197 ? -0.445 -4.735 -17.885 1.00 95.94 197 ASP A C 1
ATOM 1567 O O . ASP A 1 197 ? 0.432 -3.927 -17.569 1.00 95.94 197 ASP A O 1
ATOM 1571 N N . PRO A 1 198 ? -0.181 -6.047 -18.020 1.00 96.75 198 PRO A N 1
ATOM 1572 C CA . PRO A 1 198 ? 1.148 -6.616 -17.802 1.00 96.75 198 PRO A CA 1
ATOM 1573 C C . PRO A 1 198 ? 2.248 -6.004 -18.677 1.00 96.75 198 PRO A C 1
ATOM 1575 O O . PRO A 1 198 ? 3.394 -5.918 -18.238 1.00 96.75 198 PRO A O 1
ATOM 1578 N N . LEU A 1 199 ? 1.924 -5.516 -19.883 1.00 95.31 199 LEU A N 1
ATOM 1579 C CA . LEU A 1 199 ? 2.911 -4.872 -20.760 1.00 95.31 199 LEU A CA 1
ATOM 1580 C C . LEU A 1 199 ? 3.412 -3.543 -20.191 1.00 95.31 199 LEU A C 1
ATOM 1582 O O . LEU A 1 199 ? 4.524 -3.121 -20.509 1.00 95.31 199 LEU A O 1
ATOM 1586 N N . SER A 1 200 ? 2.649 -2.922 -19.288 1.00 95.12 200 SER A N 1
ATOM 1587 C CA . SER A 1 200 ? 3.118 -1.762 -18.531 1.00 95.12 200 SER A CA 1
ATOM 1588 C C . SER A 1 200 ? 4.293 -2.094 -17.613 1.00 95.12 200 SER A C 1
ATOM 1590 O O . SER A 1 200 ? 4.907 -1.174 -17.103 1.00 95.12 200 SER A O 1
ATOM 1592 N N . TYR A 1 201 ? 4.640 -3.359 -17.390 1.00 94.56 201 TYR A N 1
ATOM 1593 C CA . TYR A 1 201 ? 5.700 -3.774 -16.464 1.00 94.56 201 TYR A CA 1
ATOM 1594 C C . TYR A 1 201 ? 6.824 -4.550 -17.165 1.00 94.56 201 TYR A C 1
ATOM 1596 O O . TYR A 1 201 ? 7.652 -5.194 -16.522 1.00 94.56 201 TYR A O 1
ATOM 1604 N N . GLN A 1 202 ? 6.859 -4.503 -18.497 1.00 92.31 202 GLN A N 1
ATOM 1605 C CA . GLN A 1 202 ? 7.848 -5.222 -19.292 1.00 92.31 202 GLN A CA 1
ATOM 1606 C C . GLN A 1 202 ? 9.279 -4.731 -19.024 1.00 92.31 202 GLN A C 1
ATOM 1608 O O . GLN A 1 202 ? 9.541 -3.533 -18.927 1.00 92.31 202 GLN A O 1
ATOM 1613 N N . GLY A 1 203 ? 10.220 -5.671 -18.944 1.00 90.00 203 GLY A N 1
ATOM 1614 C CA . GLY A 1 203 ? 11.640 -5.366 -18.746 1.00 90.00 203 GLY A CA 1
ATOM 1615 C C . GLY A 1 203 ? 12.034 -4.998 -17.312 1.00 90.00 203 GLY A C 1
ATOM 1616 O O . GLY A 1 203 ? 13.223 -4.813 -17.068 1.00 90.00 203 GLY A O 1
ATOM 1617 N N . ILE A 1 204 ? 11.087 -4.943 -16.368 1.00 93.44 204 ILE A N 1
ATOM 1618 C CA . ILE A 1 204 ? 11.394 -4.759 -14.946 1.00 93.44 204 ILE A CA 1
ATOM 1619 C C . ILE A 1 204 ? 11.942 -6.076 -14.388 1.00 93.44 204 ILE A C 1
ATOM 1621 O O . ILE A 1 204 ? 11.218 -7.061 -14.239 1.00 93.44 204 ILE A O 1
ATOM 1625 N N . GLU A 1 205 ? 13.239 -6.102 -14.092 1.00 93.38 205 GLU A N 1
ATOM 1626 C CA . GLU A 1 205 ? 13.915 -7.287 -13.563 1.00 93.38 205 GLU A CA 1
ATOM 1627 C C . GLU A 1 205 ? 13.327 -7.719 -12.210 1.00 93.38 205 GLU A C 1
ATOM 1629 O O . GLU A 1 205 ? 13.081 -6.899 -11.327 1.00 93.38 205 GLU A O 1
ATOM 1634 N N . GLY A 1 206 ? 13.089 -9.025 -12.053 1.00 92.75 206 GLY A N 1
ATOM 1635 C CA .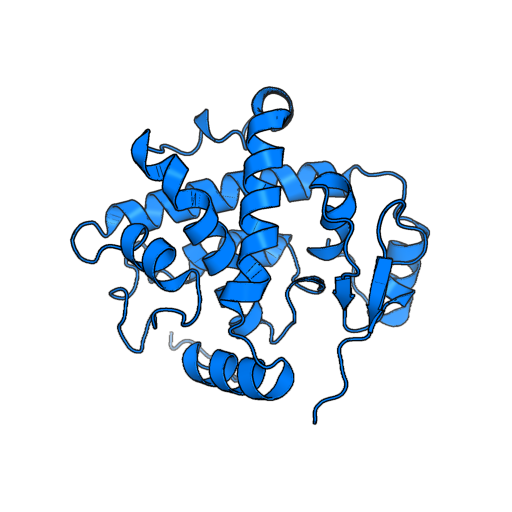 GLY A 1 206 ? 12.530 -9.606 -10.830 1.00 92.75 206 GLY A CA 1
ATOM 1636 C C . GLY A 1 206 ? 11.013 -9.453 -10.668 1.00 92.75 206 GLY A C 1
ATOM 1637 O O . GLY A 1 206 ? 10.467 -9.994 -9.710 1.00 92.75 206 GLY A O 1
ATOM 1638 N N . LEU A 1 207 ? 10.317 -8.777 -11.590 1.00 95.62 207 LEU A N 1
ATOM 1639 C CA . LEU A 1 207 ? 8.861 -8.627 -11.558 1.00 95.62 207 LEU A CA 1
ATOM 1640 C C . LEU A 1 207 ? 8.181 -9.585 -12.542 1.00 95.62 207 LEU A C 1
ATOM 1642 O O . LEU A 1 207 ? 8.441 -9.562 -13.742 1.00 95.62 207 LEU A O 1
ATOM 1646 N N . THR A 1 208 ? 7.244 -10.387 -12.037 1.00 96.81 208 THR A N 1
ATOM 1647 C CA . THR A 1 208 ? 6.306 -11.152 -12.870 1.00 96.81 208 THR A CA 1
ATOM 1648 C C . THR A 1 208 ? 4.930 -10.506 -12.781 1.00 96.81 208 THR A C 1
ATOM 1650 O O . THR A 1 208 ? 4.239 -10.674 -11.782 1.00 96.81 208 THR A O 1
ATOM 1653 N N . ALA A 1 209 ? 4.526 -9.762 -13.810 1.00 96.75 209 ALA A N 1
ATOM 1654 C CA . ALA A 1 209 ? 3.204 -9.143 -13.888 1.00 96.75 209 ALA A CA 1
ATOM 1655 C C . ALA A 1 209 ? 2.213 -10.050 -14.636 1.00 96.75 209 ALA A C 1
ATOM 1657 O O . ALA A 1 209 ? 2.527 -10.560 -15.713 1.00 96.75 209 ALA A O 1
ATOM 1658 N N . VAL A 1 210 ? 1.014 -10.239 -14.086 1.00 96.81 210 VAL A N 1
ATOM 1659 C CA . VAL A 1 210 ? -0.061 -11.058 -14.675 1.00 96.81 210 VAL A CA 1
ATOM 1660 C C . VAL A 1 210 ? -1.353 -10.250 -14.779 1.00 96.81 210 VAL A C 1
ATOM 1662 O O . VAL A 1 210 ? -1.561 -9.343 -13.971 1.00 96.81 210 VAL A O 1
ATOM 1665 N N . PRO A 1 211 ? -2.216 -10.515 -15.776 1.00 95.56 211 PRO A N 1
ATOM 1666 C CA . PRO A 1 211 ? -3.460 -9.771 -15.909 1.00 95.56 211 PRO A CA 1
ATOM 1667 C C . PRO A 1 211 ? -4.367 -10.031 -14.701 1.00 95.56 211 PRO A C 1
ATOM 1669 O O . PRO A 1 211 ? -4.430 -11.154 -14.197 1.00 95.56 211 PRO A O 1
ATOM 1672 N N . LEU A 1 212 ? -5.086 -8.999 -14.255 1.00 90.56 212 LEU A N 1
ATOM 1673 C CA . LEU A 1 212 ? -6.169 -9.159 -13.285 1.00 90.56 212 LEU A CA 1
ATOM 1674 C C . LEU A 1 212 ? -7.187 -10.191 -13.803 1.00 90.56 212 LEU A C 1
ATOM 1676 O O . LEU A 1 212 ? -7.510 -10.157 -14.993 1.00 90.56 212 LEU A O 1
ATOM 1680 N N . PRO A 1 213 ? -7.742 -11.056 -12.936 1.00 83.69 213 PRO A N 1
ATOM 1681 C CA . PRO A 1 213 ? -8.784 -11.992 -13.343 1.00 83.69 213 PRO A CA 1
ATOM 1682 C C . PRO A 1 213 ? -9.983 -11.229 -13.908 1.00 83.69 213 PRO A C 1
ATOM 1684 O O . PRO A 1 213 ? -10.355 -10.176 -13.373 1.00 83.69 213 PRO A O 1
ATOM 1687 N N . ASP A 1 214 ? -10.582 -11.744 -14.983 1.00 77.62 214 ASP A N 1
ATOM 1688 C CA . ASP A 1 214 ? -11.794 -11.167 -15.563 1.00 77.62 214 ASP A CA 1
ATOM 1689 C C . ASP A 1 214 ? -12.875 -11.016 -14.484 1.00 77.62 214 ASP A C 1
ATOM 1691 O O . ASP A 1 214 ? -12.960 -11.808 -13.541 1.00 77.62 214 ASP A O 1
ATOM 1695 N N . ALA A 1 215 ? -13.674 -9.953 -14.579 1.00 65.19 215 ALA A N 1
ATOM 1696 C CA . ALA A 1 215 ? -14.827 -9.820 -13.699 1.00 65.19 215 ALA A CA 1
ATOM 1697 C C . ALA A 1 215 ? -15.794 -10.978 -14.001 1.00 65.19 215 ALA A C 1
ATOM 1699 O O . ALA A 1 215 ? -16.204 -11.135 -15.152 1.00 65.19 215 ALA A O 1
ATOM 1700 N N . ALA A 1 216 ? -16.084 -11.791 -12.982 1.00 56.50 216 ALA A N 1
ATOM 1701 C CA . ALA A 1 216 ? -17.061 -12.874 -13.056 1.00 56.50 216 ALA A CA 1
ATOM 1702 C C . ALA A 1 216 ? -18.483 -12.352 -13.314 1.00 56.50 216 ALA A C 1
ATOM 1704 O O . ALA A 1 216 ? -18.794 -11.225 -12.856 1.00 56.50 216 ALA A O 1
#